Protein AF-A0AA36D8I7-F1 (afdb_monomer)

pLDDT: mean 74.9, std 19.16, range [34.09, 96.44]

Structure (mmCIF, N/CA/C/O backbone):
data_AF-A0AA36D8I7-F1
#
_entry.id   AF-A0AA36D8I7-F1
#
loop_
_atom_site.group_PDB
_atom_site.id
_atom_site.type_symbol
_atom_site.label_atom_id
_atom_site.label_alt_id
_atom_site.label_comp_id
_atom_site.label_asym_id
_atom_site.label_entity_id
_atom_site.label_seq_id
_atom_site.pdbx_PDB_ins_code
_atom_site.Cartn_x
_atom_site.Cartn_y
_atom_site.Cartn_z
_atom_site.occupancy
_atom_site.B_iso_or_equiv
_atom_site.auth_seq_id
_atom_site.auth_comp_id
_atom_site.auth_asym_id
_atom_site.auth_atom_id
_atom_site.pdbx_PDB_model_num
ATOM 1 N N . MET A 1 1 ? 28.380 1.226 39.761 1.00 54.84 1 MET A N 1
ATOM 2 C CA . MET A 1 1 ? 27.415 2.356 39.832 1.00 54.84 1 MET A CA 1
ATOM 3 C C . MET A 1 1 ? 26.979 2.916 38.471 1.00 54.84 1 MET A C 1
ATOM 5 O O . MET A 1 1 ? 25.790 3.152 38.299 1.00 54.84 1 MET A O 1
ATOM 9 N N . ILE A 1 2 ? 27.875 3.119 37.496 1.00 58.00 2 ILE A N 1
ATOM 10 C CA . ILE A 1 2 ? 27.537 3.740 36.192 1.00 58.00 2 ILE A CA 1
ATOM 11 C C . ILE A 1 2 ? 26.563 2.881 35.352 1.00 58.00 2 ILE A C 1
ATOM 13 O O . ILE A 1 2 ? 25.566 3.393 34.851 1.00 58.00 2 ILE A O 1
ATOM 17 N N . GLN A 1 3 ? 26.779 1.562 35.296 1.00 52.78 3 GLN A N 1
ATOM 18 C CA . GLN A 1 3 ? 25.895 0.588 34.628 1.00 52.78 3 GLN A CA 1
ATOM 19 C C . GLN A 1 3 ? 24.454 0.572 35.182 1.00 52.78 3 GLN A C 1
ATOM 21 O O . GLN A 1 3 ? 23.495 0.472 34.420 1.00 52.78 3 GLN A O 1
ATOM 26 N N . LEU A 1 4 ? 24.287 0.734 36.499 1.00 57.91 4 LEU A N 1
ATOM 27 C CA . LEU A 1 4 ? 22.973 0.806 37.153 1.00 57.91 4 LEU A CA 1
ATOM 28 C C . LEU A 1 4 ? 22.222 2.092 36.780 1.00 57.91 4 LEU A C 1
ATOM 30 O O . LEU A 1 4 ? 21.039 2.034 36.456 1.00 57.91 4 LEU A O 1
ATOM 34 N N . ARG A 1 5 ? 22.914 3.240 36.741 1.00 55.56 5 ARG A N 1
ATOM 35 C CA . ARG A 1 5 ? 22.316 4.528 36.341 1.00 55.56 5 ARG A CA 1
ATOM 36 C C . ARG A 1 5 ? 21.948 4.571 34.854 1.00 55.56 5 ARG A C 1
ATOM 38 O O . ARG A 1 5 ? 20.914 5.136 34.510 1.00 55.56 5 ARG A O 1
ATOM 45 N N . LEU A 1 6 ? 22.748 3.950 33.982 1.00 54.88 6 LEU A N 1
ATOM 46 C CA . LEU A 1 6 ? 22.430 3.795 32.555 1.00 54.88 6 LEU A CA 1
ATOM 47 C C . LEU A 1 6 ? 21.203 2.904 32.340 1.00 54.88 6 LEU A C 1
ATOM 49 O O . LEU A 1 6 ? 20.292 3.301 31.620 1.00 54.88 6 LEU A O 1
ATOM 53 N N . ASN A 1 7 ? 21.124 1.757 33.023 1.00 59.59 7 ASN A N 1
ATOM 54 C CA . ASN A 1 7 ? 19.948 0.883 32.965 1.00 59.59 7 ASN A CA 1
ATOM 55 C C . ASN A 1 7 ? 18.683 1.562 33.502 1.00 59.59 7 ASN A C 1
ATOM 57 O O . ASN A 1 7 ? 17.605 1.398 32.938 1.00 59.59 7 ASN A O 1
ATOM 61 N N . GLN A 1 8 ? 18.799 2.354 34.568 1.00 62.22 8 GLN A N 1
ATOM 62 C CA . GLN A 1 8 ? 17.668 3.087 35.131 1.00 62.22 8 GLN A CA 1
ATOM 63 C C . GLN A 1 8 ? 17.189 4.205 34.195 1.00 62.22 8 GLN A C 1
ATOM 65 O O . GLN A 1 8 ? 15.987 4.326 33.975 1.00 62.22 8 GLN A O 1
ATOM 70 N N . ARG A 1 9 ? 18.106 4.954 33.565 1.00 59.72 9 ARG A N 1
ATOM 71 C CA . ARG A 1 9 ? 17.767 5.953 32.535 1.00 59.72 9 ARG A CA 1
ATOM 72 C C . ARG A 1 9 ? 17.173 5.321 31.280 1.00 59.72 9 ARG A C 1
ATOM 74 O O . ARG A 1 9 ? 16.217 5.861 30.737 1.00 59.72 9 ARG A O 1
ATOM 81 N N . PHE A 1 10 ? 17.685 4.170 30.845 1.00 58.50 10 PHE A N 1
ATOM 82 C CA . PHE A 1 10 ? 17.128 3.435 29.711 1.00 58.50 10 PHE A CA 1
ATOM 83 C C . PHE A 1 10 ? 15.719 2.921 30.025 1.00 58.50 10 PHE A C 1
ATOM 85 O O . PHE A 1 10 ? 14.805 3.136 29.241 1.00 58.50 10 PHE A O 1
ATOM 92 N N . ARG A 1 11 ? 15.496 2.349 31.216 1.00 59.22 11 ARG A N 1
ATOM 93 C CA . ARG A 1 11 ? 14.159 1.932 31.675 1.00 59.22 11 ARG A CA 1
ATOM 94 C C . ARG A 1 11 ? 13.190 3.105 31.802 1.00 59.22 11 ARG A C 1
ATOM 96 O O . ARG A 1 11 ? 12.049 2.969 31.383 1.00 59.22 11 ARG A O 1
ATOM 103 N N . GLN A 1 12 ? 13.630 4.246 32.330 1.00 58.03 12 GLN A N 1
ATOM 104 C CA . GLN A 1 12 ? 12.812 5.462 32.416 1.00 58.03 12 GLN A CA 1
ATOM 105 C C . GLN A 1 12 ? 12.500 6.040 31.032 1.00 58.03 12 GLN A C 1
ATOM 107 O O . GLN A 1 12 ? 11.371 6.446 30.785 1.00 58.03 12 GLN A O 1
ATOM 112 N N . SER A 1 13 ? 13.461 6.019 30.106 1.00 60.84 13 SER A N 1
ATOM 113 C CA . SER A 1 13 ? 13.260 6.460 28.724 1.00 60.84 13 SER A CA 1
ATOM 114 C C . SER A 1 13 ? 12.325 5.516 27.962 1.00 60.84 13 SER A C 1
ATOM 116 O O . SER A 1 13 ? 11.394 5.979 27.313 1.00 60.84 13 SER A O 1
ATOM 118 N N . CYS A 1 14 ? 12.477 4.197 28.114 1.00 54.78 14 CYS A N 1
ATOM 119 C CA . CYS A 1 14 ? 11.549 3.214 27.559 1.00 54.78 14 CYS A CA 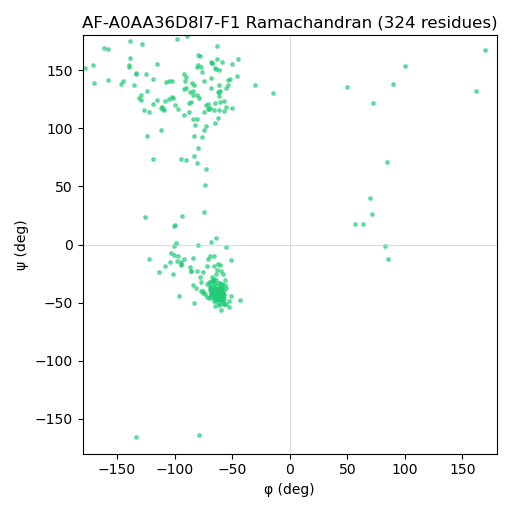1
ATOM 120 C C . CYS A 1 14 ? 10.153 3.341 28.173 1.00 54.78 14 CYS A C 1
ATOM 122 O O . CYS A 1 14 ? 9.179 3.314 27.433 1.00 54.78 14 CYS A O 1
ATOM 124 N N . ALA A 1 15 ? 10.037 3.526 29.490 1.00 56.59 15 ALA A N 1
ATOM 125 C CA . ALA A 1 15 ? 8.755 3.749 30.151 1.00 56.59 15 ALA A CA 1
ATOM 126 C C . ALA A 1 15 ? 8.087 5.033 29.648 1.00 56.59 15 ALA A C 1
ATOM 128 O O . ALA A 1 15 ? 6.914 4.996 29.311 1.00 56.59 15 ALA A O 1
ATOM 129 N N . PHE A 1 16 ? 8.837 6.126 29.493 1.00 54.62 16 PHE A N 1
ATOM 130 C CA . PHE A 1 16 ? 8.338 7.385 28.940 1.00 54.62 16 PHE A CA 1
ATOM 131 C C . PHE A 1 16 ? 7.910 7.249 27.472 1.00 54.62 16 PHE A C 1
ATOM 133 O O . PHE A 1 16 ? 6.833 7.698 27.101 1.00 54.62 16 PHE A O 1
ATOM 140 N N . VAL A 1 17 ? 8.694 6.566 26.634 1.00 57.94 17 VAL A N 1
ATOM 141 C CA . VAL A 1 17 ? 8.331 6.285 25.233 1.00 57.94 17 VAL A CA 1
ATOM 142 C C . VAL A 1 17 ? 7.100 5.377 25.144 1.00 57.94 17 VAL A C 1
ATOM 144 O O . VAL A 1 17 ? 6.250 5.582 24.278 1.00 57.94 17 VAL A O 1
ATOM 147 N N . LEU A 1 18 ? 6.966 4.400 26.044 1.00 54.69 18 LEU A N 1
ATOM 148 C CA . LEU A 1 18 ? 5.774 3.559 26.147 1.00 54.69 18 LEU A CA 1
ATOM 149 C C . LEU A 1 18 ? 4.562 4.369 26.631 1.00 54.69 18 LEU A C 1
ATOM 151 O O . LEU A 1 18 ? 3.483 4.216 26.072 1.00 54.69 18 LEU A O 1
ATOM 155 N N . GLU A 1 19 ? 4.735 5.279 27.589 1.00 52.72 19 GLU A N 1
ATOM 156 C CA . GLU A 1 19 ? 3.688 6.184 28.085 1.00 52.72 19 GLU A CA 1
ATOM 157 C C . GLU A 1 19 ? 3.210 7.158 26.994 1.00 52.72 19 GLU A C 1
ATOM 159 O O . GLU A 1 19 ? 2.011 7.355 26.808 1.00 52.72 19 GLU A O 1
ATOM 164 N N . LEU A 1 20 ? 4.137 7.706 26.198 1.00 54.94 20 LEU A N 1
ATOM 165 C CA . LEU A 1 20 ? 3.822 8.557 25.047 1.00 54.94 20 LEU A CA 1
ATOM 166 C C . LEU A 1 20 ? 3.047 7.798 23.956 1.00 54.94 20 LEU A C 1
ATOM 168 O O . LEU A 1 20 ? 2.250 8.414 23.249 1.00 54.94 20 LEU A O 1
ATOM 172 N N . ARG A 1 21 ? 3.264 6.481 23.819 1.00 53.03 21 ARG A N 1
ATOM 173 C CA . ARG A 1 21 ? 2.521 5.615 22.886 1.00 53.03 21 ARG A CA 1
ATOM 174 C C . ARG A 1 21 ? 1.125 5.249 23.388 1.00 53.03 21 ARG A C 1
ATOM 176 O O . ARG A 1 21 ? 0.225 5.121 22.566 1.00 53.03 21 ARG A O 1
ATOM 183 N N . LYS A 1 22 ? 0.927 5.115 24.705 1.00 56.44 22 LYS A N 1
ATOM 184 C CA . LYS A 1 22 ? -0.346 4.664 25.305 1.00 56.44 22 LYS A CA 1
ATOM 185 C C . LYS A 1 22 ? -1.540 5.585 25.045 1.00 56.44 22 LYS A C 1
ATOM 187 O O . LYS A 1 22 ? -2.658 5.123 25.194 1.00 56.44 22 LYS A O 1
ATOM 192 N N . ASN A 1 23 ? -1.317 6.834 24.635 1.00 72.31 23 ASN A N 1
ATOM 193 C CA . ASN A 1 23 ? -2.387 7.815 24.425 1.00 72.31 23 ASN A CA 1
ATOM 194 C C . ASN A 1 23 ? -2.368 8.438 23.022 1.00 72.31 23 ASN A C 1
ATOM 196 O O . ASN A 1 23 ? -2.846 9.556 22.842 1.00 72.31 23 ASN A O 1
ATOM 200 N N . LEU A 1 24 ? -1.790 7.763 22.022 1.00 84.25 24 LEU A N 1
ATOM 201 C CA . LEU A 1 24 ? -1.689 8.325 20.671 1.00 84.25 24 LEU A CA 1
ATOM 202 C C . LEU A 1 24 ? -3.070 8.593 20.058 1.00 84.25 24 LEU A C 1
ATOM 204 O O . LEU A 1 24 ? -3.280 9.655 19.482 1.00 84.25 24 LEU A O 1
ATOM 208 N N . PHE A 1 25 ? -4.024 7.679 20.254 1.00 87.25 25 PHE A N 1
ATOM 209 C CA . PHE A 1 25 ? -5.406 7.881 19.822 1.00 87.25 25 PHE A CA 1
ATOM 210 C C . PHE A 1 25 ? -6.008 9.143 20.444 1.00 87.25 25 PHE A C 1
ATOM 212 O O . PHE A 1 25 ? -6.536 9.975 19.722 1.00 87.25 25 PHE A O 1
ATOM 219 N N . HIS A 1 26 ? -5.864 9.324 21.760 1.00 86.38 26 HIS A N 1
ATOM 220 C CA . HIS A 1 26 ? -6.440 10.460 22.489 1.00 86.38 26 HIS A CA 1
ATOM 221 C C . HIS A 1 26 ? -5.774 11.809 22.199 1.00 86.38 26 HIS A C 1
ATOM 223 O O . HIS A 1 26 ? -6.316 12.849 22.553 1.00 86.38 26 HIS A O 1
ATOM 229 N N . ARG A 1 27 ? -4.610 11.816 21.542 1.00 84.44 27 ARG A N 1
ATOM 230 C CA . ARG A 1 27 ? -4.010 13.048 21.004 1.00 84.44 27 ARG A CA 1
ATOM 231 C C . ARG A 1 27 ? -4.669 13.504 19.713 1.00 84.44 27 ARG A C 1
ATOM 233 O O . ARG A 1 27 ? -4.614 14.684 19.396 1.00 84.44 27 ARG A O 1
ATOM 240 N N . ILE A 1 28 ? -5.220 12.559 18.959 1.00 85.06 28 ILE A N 1
ATOM 241 C CA . ILE A 1 28 ? -5.822 12.806 17.650 1.00 85.06 28 ILE A CA 1
ATOM 242 C C . ILE A 1 28 ? -7.332 12.973 17.799 1.00 85.06 28 ILE A C 1
ATOM 244 O O . ILE A 1 28 ? -7.919 13.877 17.209 1.00 85.06 28 ILE A O 1
ATOM 248 N N . PHE A 1 29 ? -7.947 12.103 18.596 1.00 88.19 29 PHE A N 1
ATOM 249 C CA . PHE A 1 29 ? -9.384 12.012 18.754 1.00 88.19 29 PHE A CA 1
ATOM 250 C C . PHE A 1 29 ? -9.798 12.165 20.210 1.00 88.19 29 PHE A C 1
ATOM 252 O O . PHE A 1 29 ? -9.330 11.459 21.107 1.00 88.19 29 PHE A O 1
ATOM 259 N N . ASN A 1 30 ? -10.782 13.021 20.415 1.00 87.19 30 ASN A N 1
ATOM 260 C CA . ASN A 1 30 ? -11.575 13.062 21.620 1.00 87.19 30 ASN A CA 1
ATOM 261 C C . ASN A 1 30 ? -12.794 12.158 21.435 1.00 87.19 30 ASN A C 1
ATOM 263 O O . ASN A 1 30 ? -13.397 12.088 20.364 1.00 87.19 30 ASN A O 1
ATOM 267 N N . LEU A 1 31 ? -13.141 11.441 22.500 1.00 84.81 31 LEU A N 1
ATOM 268 C CA . LEU A 1 31 ? -14.363 10.654 22.563 1.00 84.81 31 LEU A CA 1
ATOM 269 C C . LEU A 1 31 ? -15.280 11.305 23.589 1.00 84.81 31 LEU A C 1
ATOM 271 O O . LEU A 1 31 ? -15.108 11.100 24.792 1.00 84.81 31 LEU A O 1
ATOM 275 N N . ASP A 1 32 ? -16.228 12.106 23.114 1.00 77.06 32 ASP A N 1
ATOM 276 C CA . ASP A 1 32 ? -17.132 12.845 23.987 1.00 77.06 32 ASP A CA 1
ATOM 277 C C . ASP A 1 32 ? -18.357 11.998 24.362 1.00 77.06 32 ASP A C 1
ATOM 279 O O . ASP A 1 32 ? -19.022 11.398 23.511 1.00 77.06 32 ASP A O 1
ATOM 283 N N . THR A 1 33 ? -18.650 11.964 25.662 1.00 65.25 33 THR A N 1
ATOM 284 C CA . THR A 1 33 ? -19.830 11.325 26.259 1.00 65.25 33 THR A CA 1
ATOM 285 C C . THR A 1 33 ? -20.987 12.307 26.466 1.00 65.25 33 THR A C 1
ATOM 287 O O . THR A 1 33 ? -22.121 11.869 26.668 1.00 65.25 33 THR A O 1
ATOM 290 N N . LYS A 1 34 ? -20.724 13.624 26.434 1.00 56.38 34 LYS A N 1
ATOM 291 C CA . LYS A 1 34 ? -21.680 14.687 26.787 1.00 56.38 34 LYS A CA 1
ATOM 292 C C . LYS A 1 34 ? -22.599 15.067 25.629 1.00 56.38 34 LYS A C 1
ATOM 294 O O . LYS A 1 34 ? -23.777 15.333 25.855 1.00 56.38 34 LYS A O 1
ATOM 299 N N . ASN A 1 35 ? -22.111 15.031 24.388 1.00 51.31 35 ASN A N 1
ATOM 300 C CA . ASN A 1 35 ? -22.912 15.296 23.189 1.00 51.31 35 ASN A CA 1
ATOM 301 C C . ASN A 1 35 ? -23.745 14.083 22.759 1.00 51.31 35 ASN A C 1
ATOM 303 O O . ASN A 1 35 ? -23.536 13.420 21.740 1.00 51.31 35 ASN A O 1
ATOM 307 N N . GLN A 1 36 ? -24.739 13.819 23.589 1.00 50.12 36 GLN A N 1
ATOM 308 C CA . GLN A 1 36 ? -25.658 12.705 23.552 1.00 50.12 36 GLN A CA 1
ATOM 309 C C . GLN A 1 36 ? -26.685 12.838 22.395 1.00 50.12 36 GLN A C 1
ATOM 311 O O . GLN A 1 36 ? -27.885 12.950 22.628 1.00 50.12 36 GLN A O 1
ATOM 316 N N . ALA A 1 37 ? -26.264 12.794 21.122 1.00 47.31 37 ALA A N 1
ATOM 317 C CA . ALA A 1 37 ? -27.224 12.717 20.008 1.00 47.31 37 ALA A CA 1
ATOM 318 C C . ALA A 1 37 ? -27.990 11.387 20.042 1.00 47.31 37 ALA A C 1
ATOM 320 O O . ALA A 1 37 ? -27.425 10.314 19.839 1.00 47.31 37 ALA A O 1
ATOM 321 N N . ASN A 1 38 ? -29.299 11.473 20.256 1.00 48.62 38 ASN A N 1
ATOM 322 C CA . ASN A 1 38 ? -30.238 10.354 20.373 1.00 48.62 38 ASN A CA 1
ATOM 323 C C . ASN A 1 38 ? -30.410 9.489 19.102 1.00 48.62 38 ASN A C 1
ATOM 325 O O . ASN A 1 38 ? -31.249 8.602 19.106 1.00 48.62 38 ASN A O 1
ATOM 329 N N . LYS A 1 39 ? -29.645 9.708 18.019 1.00 50.50 39 LYS A N 1
ATOM 330 C CA . LYS A 1 39 ? -29.809 8.990 16.734 1.00 50.50 39 LYS A CA 1
ATOM 331 C C . LYS A 1 39 ? -28.709 7.974 16.384 1.00 50.50 39 LYS A C 1
ATOM 333 O O . LYS A 1 39 ? -28.948 7.125 15.537 1.00 50.50 39 LYS A O 1
ATOM 338 N N . VAL A 1 40 ? -27.528 8.040 17.011 1.00 51.06 40 VAL A N 1
ATOM 339 C CA . VAL A 1 40 ? -26.376 7.154 16.689 1.00 51.06 40 VAL A CA 1
ATOM 340 C C . VAL A 1 40 ? -26.181 6.040 17.731 1.00 51.06 40 VAL A C 1
ATOM 342 O O . VAL A 1 40 ? -25.506 5.049 17.465 1.00 51.06 40 VAL A O 1
ATOM 345 N N . ARG A 1 41 ? -26.815 6.163 18.907 1.00 51.03 41 ARG A N 1
ATOM 346 C CA . ARG A 1 41 ? -26.609 5.278 20.073 1.00 51.03 41 ARG A CA 1
ATOM 347 C C . ARG A 1 41 ? -26.873 3.796 19.804 1.00 51.03 41 ARG A C 1
ATOM 349 O O . ARG A 1 41 ? -26.268 2.953 20.457 1.00 51.03 41 ARG A O 1
ATOM 356 N N . ASP A 1 42 ? -27.705 3.491 18.815 1.00 55.56 42 ASP A N 1
ATOM 357 C CA . ASP A 1 42 ? -28.156 2.124 18.556 1.00 55.56 42 ASP A CA 1
ATOM 358 C C . ASP A 1 42 ? -27.394 1.413 17.428 1.00 55.56 42 ASP A C 1
ATOM 360 O O . ASP A 1 42 ? -27.702 0.261 17.130 1.00 55.56 42 ASP A O 1
ATOM 364 N N . ARG A 1 43 ? -26.396 2.055 16.797 1.00 64.50 43 ARG A N 1
ATOM 365 C CA . ARG A 1 43 ? -25.691 1.442 15.656 1.00 64.50 43 ARG A CA 1
ATOM 366 C C . ARG A 1 43 ? -24.599 0.460 16.053 1.00 64.50 43 ARG A C 1
ATOM 368 O O . ARG A 1 43 ? -24.467 -0.556 15.388 1.00 64.50 43 ARG A O 1
ATOM 375 N N . ILE A 1 44 ? -23.852 0.726 17.129 1.00 75.50 44 ILE A N 1
ATOM 376 C CA . ILE A 1 44 ? -22.760 -0.156 17.573 1.00 75.50 44 ILE A CA 1
ATOM 377 C C . ILE A 1 44 ? -23.340 -1.238 18.503 1.00 75.50 44 ILE A C 1
ATOM 379 O O . ILE A 1 44 ? -23.779 -0.900 19.615 1.00 75.50 44 ILE A O 1
ATOM 383 N N . PRO A 1 45 ? -23.333 -2.529 18.111 1.00 74.19 45 PRO A N 1
ATOM 384 C CA . PRO A 1 45 ? -23.858 -3.614 18.933 1.00 74.19 45 PRO A CA 1
ATOM 385 C C . PRO A 1 45 ? -23.171 -3.728 20.305 1.00 74.19 45 PRO A C 1
ATOM 387 O O . PRO A 1 45 ? -22.065 -3.254 20.552 1.00 74.19 45 PRO A O 1
ATOM 390 N N . THR A 1 46 ? -23.867 -4.339 21.256 1.00 77.75 46 THR A N 1
ATOM 391 C CA . THR A 1 46 ? -23.360 -4.644 22.601 1.00 77.75 46 THR A CA 1
ATOM 392 C C . THR A 1 46 ? -22.513 -5.883 22.531 1.00 77.75 46 THR A C 1
ATOM 394 O O . THR A 1 46 ? -22.831 -6.756 21.734 1.00 77.75 46 THR A O 1
ATOM 397 N N . LYS A 1 47 ? -21.561 -6.056 23.452 1.00 79.88 47 LYS A N 1
ATOM 398 C CA . LYS A 1 47 ? -20.907 -7.352 23.664 1.00 79.88 47 LYS A CA 1
ATOM 399 C C . LYS A 1 47 ? -21.909 -8.516 23.653 1.00 79.88 47 LYS A C 1
ATOM 401 O O . LYS A 1 47 ? -21.753 -9.436 22.877 1.00 79.88 47 LYS A O 1
ATOM 406 N N . LYS A 1 48 ? -23.027 -8.413 24.384 1.00 77.94 48 LYS A N 1
ATOM 407 C CA . LYS A 1 48 ? -24.109 -9.422 24.354 1.00 77.94 48 LYS A CA 1
ATOM 408 C C . LYS A 1 48 ? -24.757 -9.628 22.975 1.00 77.94 48 LYS A C 1
ATOM 410 O O . LYS A 1 48 ? -25.245 -10.714 22.702 1.00 77.94 48 LYS A O 1
ATOM 415 N N . GLN A 1 49 ? -24.854 -8.590 22.146 1.00 76.56 49 GLN A N 1
ATOM 416 C CA . GLN A 1 49 ? -25.404 -8.693 20.788 1.00 76.56 49 GLN A CA 1
ATOM 417 C C . GLN A 1 49 ? -24.381 -9.330 19.842 1.00 76.56 49 GLN A C 1
ATOM 419 O O . GLN A 1 49 ? -24.760 -10.208 19.075 1.00 76.56 49 GLN A O 1
ATOM 424 N N . TYR A 1 50 ? -23.103 -8.965 19.976 1.00 74.44 50 TYR A N 1
ATOM 425 C CA . TYR A 1 50 ? -21.987 -9.625 19.309 1.00 74.44 50 TYR A CA 1
ATOM 426 C C . TYR A 1 50 ? -21.909 -11.094 19.703 1.00 74.44 50 TYR A C 1
ATOM 428 O O . TYR A 1 50 ? -22.046 -11.934 18.836 1.00 74.44 50 TYR A O 1
ATOM 436 N N . ASP A 1 51 ? -21.819 -11.422 20.991 1.00 75.38 51 ASP A N 1
ATOM 437 C CA . ASP A 1 51 ? -21.762 -12.798 21.499 1.00 75.38 51 ASP A CA 1
ATOM 438 C C . ASP A 1 51 ? -22.973 -13.643 21.043 1.00 75.38 51 ASP A C 1
ATOM 440 O O . ASP A 1 51 ? -22.853 -14.844 20.849 1.00 75.38 51 ASP A O 1
ATOM 444 N N . ARG A 1 52 ? -24.155 -13.038 20.831 1.00 74.88 52 ARG A N 1
ATOM 445 C CA . ARG A 1 52 ? -25.326 -13.742 20.266 1.00 74.88 52 ARG A CA 1
ATOM 446 C C . ARG A 1 52 ? -25.212 -13.993 18.764 1.00 74.88 52 ARG A C 1
ATOM 448 O O . ARG A 1 52 ? -25.658 -15.034 18.295 1.00 74.88 52 ARG A O 1
ATOM 455 N N . GLN A 1 53 ? -24.686 -13.030 18.009 1.00 67.75 53 GLN A N 1
ATOM 456 C CA . GLN A 1 53 ? -24.413 -13.195 16.575 1.00 67.75 53 GLN A CA 1
ATOM 457 C C . GLN A 1 53 ? -23.237 -14.157 16.351 1.00 67.75 53 GLN A C 1
ATOM 459 O O . GLN A 1 53 ? -23.216 -14.925 15.392 1.00 67.75 53 GLN A O 1
ATOM 464 N N . LEU A 1 54 ? -22.293 -14.156 17.287 1.00 66.75 54 LEU A N 1
ATOM 465 C CA . LEU A 1 54 ? -21.103 -14.980 17.333 1.00 66.75 54 LEU A CA 1
ATOM 466 C C . LEU A 1 54 ? -21.406 -16.275 18.087 1.00 66.75 54 LEU A C 1
ATOM 468 O O . LEU A 1 54 ? -20.978 -16.463 19.218 1.00 66.75 54 LEU A O 1
ATOM 472 N N . THR A 1 55 ? -22.162 -17.175 17.455 1.00 63.66 55 THR A N 1
ATOM 473 C CA . THR A 1 55 ? -22.354 -18.556 17.952 1.00 63.66 55 THR A CA 1
ATOM 474 C C . THR A 1 55 ? -21.043 -19.219 18.420 1.00 63.66 55 THR A C 1
ATOM 476 O O . THR A 1 55 ? -19.959 -18.866 17.953 1.00 63.66 55 THR A O 1
ATOM 479 N N . ASP A 1 56 ? -21.128 -20.262 19.256 1.00 60.81 56 ASP A N 1
ATOM 480 C CA . ASP A 1 56 ? -19.980 -21.025 19.803 1.00 60.81 56 ASP A CA 1
ATOM 481 C C . ASP A 1 56 ? -18.962 -21.529 18.749 1.00 60.81 56 ASP A C 1
ATOM 483 O O . ASP A 1 56 ? -17.845 -21.945 19.068 1.00 60.81 56 ASP A O 1
ATOM 487 N N . VAL A 1 57 ? -19.326 -21.489 17.466 1.00 61.84 57 VAL A N 1
ATOM 488 C CA . VAL A 1 57 ? -18.496 -21.868 16.320 1.00 61.84 57 VAL A CA 1
ATOM 489 C C . VAL A 1 57 ? -17.422 -20.816 15.991 1.00 61.84 57 VAL A C 1
ATOM 491 O O . VAL A 1 57 ? -16.385 -21.168 15.432 1.00 61.84 57 VAL A O 1
ATOM 494 N N . TYR A 1 58 ? -17.590 -19.544 16.373 1.00 63.78 58 TYR A N 1
ATOM 495 C CA . TYR A 1 58 ? -16.684 -18.462 15.953 1.00 63.78 58 TYR A CA 1
ATOM 496 C C . TYR A 1 58 ? -15.266 -18.576 16.526 1.00 63.78 58 TYR A C 1
ATOM 498 O O . TYR A 1 58 ? -14.307 -18.234 15.837 1.00 63.78 58 TYR A O 1
ATOM 506 N N . HIS A 1 59 ? -15.085 -19.144 17.724 1.00 64.31 59 HIS A N 1
ATOM 507 C CA . HIS A 1 59 ? -13.742 -19.449 18.241 1.00 64.31 59 HIS A CA 1
ATOM 508 C C . HIS A 1 59 ? -12.989 -20.482 17.383 1.00 64.31 59 HIS A C 1
ATOM 510 O O . HIS A 1 59 ? -11.758 -20.525 17.415 1.00 64.31 59 HIS A O 1
ATOM 516 N N . LYS A 1 60 ? -13.712 -21.289 16.594 1.00 71.81 60 LYS A N 1
ATOM 517 C CA . LYS A 1 60 ? -13.155 -22.308 15.692 1.00 71.81 60 LYS A CA 1
ATOM 518 C C . LYS A 1 60 ? -12.906 -21.790 14.273 1.00 71.81 60 LYS A C 1
ATOM 520 O O . LYS A 1 60 ? -12.221 -22.465 13.510 1.00 71.81 60 LYS A O 1
ATOM 525 N N . LEU A 1 61 ? -13.428 -20.616 13.910 1.00 76.38 61 LEU A N 1
ATOM 526 C CA . LEU A 1 61 ? -13.205 -20.029 12.587 1.00 76.38 61 LEU A CA 1
ATOM 527 C C . LEU A 1 61 ? -11.735 -19.616 12.406 1.00 76.38 61 LEU A C 1
ATOM 529 O O . LEU A 1 61 ? -11.038 -19.387 13.396 1.00 76.38 61 LEU A O 1
ATOM 533 N N . PRO A 1 62 ? -11.223 -19.522 11.172 1.00 79.00 62 PRO A N 1
ATOM 534 C CA . PRO A 1 62 ? -9.889 -18.987 10.921 1.00 79.00 62 PRO A CA 1
ATOM 535 C C . PRO A 1 62 ? -9.814 -17.473 11.227 1.00 79.00 62 PRO A C 1
ATOM 537 O O . PRO A 1 62 ? -10.842 -16.788 11.204 1.00 79.00 62 PRO A O 1
ATOM 540 N N . PRO A 1 63 ? -8.615 -16.924 11.511 1.00 78.75 63 PRO A N 1
ATOM 541 C CA . PRO A 1 63 ? -8.423 -15.492 11.758 1.00 78.75 63 PRO A CA 1
ATOM 542 C C . PRO A 1 63 ? -8.981 -14.621 10.626 1.00 78.75 63 PRO A C 1
ATOM 544 O O . PRO A 1 63 ? -8.779 -14.923 9.449 1.00 78.75 63 PRO A O 1
ATOM 547 N N . GLY A 1 64 ? -9.657 -13.523 10.968 1.00 75.94 64 GLY A N 1
ATOM 548 C CA . GLY A 1 64 ? -10.331 -12.659 9.990 1.00 75.94 64 GLY A CA 1
ATOM 549 C C . GLY A 1 64 ? -11.755 -13.085 9.605 1.00 75.94 64 GLY A C 1
ATOM 550 O O . GLY A 1 64 ? -12.463 -12.278 9.021 1.00 75.94 64 GLY A O 1
ATOM 551 N N . LEU A 1 65 ? -12.201 -14.302 9.951 1.00 79.06 65 LEU A N 1
ATOM 552 C CA . LEU A 1 65 ? -13.633 -14.667 9.979 1.00 79.06 65 LEU A CA 1
ATOM 553 C C . LEU A 1 65 ? -14.217 -14.634 11.401 1.00 79.06 65 LEU A C 1
ATOM 555 O O . LEU A 1 65 ? -15.423 -14.781 11.597 1.00 79.06 65 LEU A O 1
ATOM 559 N N . ARG A 1 66 ? -13.355 -14.476 12.410 1.00 79.62 66 ARG A N 1
ATOM 560 C CA . ARG A 1 66 ? -13.750 -14.273 13.806 1.00 79.62 66 ARG A CA 1
ATOM 561 C C . ARG A 1 66 ? -14.198 -12.822 13.991 1.00 79.62 66 ARG A C 1
ATOM 563 O O . ARG A 1 66 ? -13.778 -11.944 13.244 1.00 79.62 66 ARG A O 1
ATOM 570 N N . ALA A 1 67 ? -14.923 -12.527 15.070 1.00 79.44 67 ALA A N 1
ATOM 571 C CA . ALA A 1 67 ? -15.049 -11.147 15.559 1.00 79.44 67 ALA A CA 1
ATOM 572 C C . ALA A 1 67 ? -13.760 -10.660 16.242 1.00 79.44 67 ALA A C 1
ATOM 574 O O . ALA A 1 67 ? -13.756 -10.209 17.381 1.00 79.44 67 ALA A O 1
ATOM 575 N N . ASP A 1 68 ? -12.634 -10.815 15.560 1.00 87.75 68 ASP A N 1
ATOM 576 C CA . ASP A 1 68 ? -11.357 -10.203 15.907 1.00 87.75 68 ASP A CA 1
ATOM 577 C C . ASP A 1 68 ? -11.059 -8.999 15.005 1.00 87.75 68 ASP A C 1
ATOM 579 O O . ASP A 1 68 ? -10.099 -8.270 15.249 1.00 87.75 68 ASP A O 1
ATOM 583 N N . THR A 1 69 ? -11.880 -8.780 13.975 1.00 92.00 69 THR A N 1
ATOM 584 C CA . THR A 1 69 ? -11.662 -7.759 12.960 1.00 92.00 69 THR A CA 1
ATOM 585 C C . THR A 1 69 ? -12.700 -6.649 13.070 1.00 92.00 69 THR A C 1
ATOM 587 O O . THR A 1 69 ? -13.903 -6.863 12.930 1.00 92.00 69 THR A O 1
ATOM 590 N N . LEU A 1 70 ? -12.202 -5.447 13.334 1.00 93.44 70 LEU A N 1
ATOM 591 C CA . LEU A 1 70 ? -12.955 -4.209 13.414 1.00 93.44 70 LEU A CA 1
ATOM 592 C C . LEU A 1 70 ? -12.978 -3.529 12.046 1.00 93.44 70 LEU A C 1
ATOM 594 O O . LEU A 1 70 ? -11.928 -3.381 11.417 1.00 93.44 70 LEU A O 1
ATOM 598 N N . HIS A 1 71 ? -14.152 -3.072 11.633 1.00 93.88 71 HIS A N 1
ATOM 599 C CA . HIS A 1 71 ? -14.354 -2.247 10.457 1.00 93.88 71 HIS A CA 1
ATOM 600 C C . HIS A 1 71 ? -14.793 -0.847 10.892 1.00 93.88 71 HIS A C 1
ATOM 602 O O . HIS A 1 71 ? -15.822 -0.672 11.543 1.00 93.88 71 HIS A O 1
ATOM 608 N N . ILE A 1 72 ? -13.976 0.150 10.569 1.00 94.06 72 ILE A N 1
ATOM 609 C CA . ILE A 1 72 ? -14.240 1.559 10.849 1.00 94.06 72 ILE A CA 1
ATOM 610 C C . ILE A 1 72 ? -14.532 2.245 9.522 1.00 94.06 72 ILE A C 1
ATOM 612 O O . ILE A 1 72 ? -13.647 2.337 8.676 1.00 94.06 72 ILE A O 1
ATOM 616 N N . PHE A 1 73 ? -15.748 2.742 9.364 1.00 92.25 73 PHE A N 1
ATOM 617 C CA . PHE A 1 73 ? -16.181 3.485 8.194 1.00 92.25 73 PHE A CA 1
ATOM 618 C C . PHE A 1 73 ? -15.973 4.977 8.400 1.00 92.25 73 PHE A C 1
ATOM 620 O O . PHE A 1 73 ? -16.161 5.495 9.505 1.00 92.25 73 PHE A O 1
ATOM 627 N N . GLY A 1 74 ? -15.655 5.685 7.321 1.00 89.19 74 GLY A N 1
ATOM 628 C CA . GLY A 1 74 ? -15.680 7.145 7.366 1.00 89.19 74 GLY A CA 1
ATOM 629 C C . GLY A 1 74 ? -14.546 7.762 8.197 1.00 89.19 74 GLY A C 1
ATOM 630 O O . GLY A 1 74 ? -14.692 8.863 8.729 1.00 89.19 74 GLY A O 1
ATOM 631 N N . LEU A 1 75 ? -13.403 7.080 8.334 1.00 91.06 75 LEU A N 1
ATOM 632 C CA . LEU A 1 75 ? -12.295 7.573 9.146 1.00 91.06 75 LEU A CA 1
ATOM 633 C C . LEU A 1 75 ? -11.477 8.625 8.371 1.00 91.06 75 LEU A C 1
ATOM 635 O O . LEU A 1 75 ? -11.029 8.348 7.255 1.00 91.06 75 LEU A O 1
ATOM 639 N N . PRO A 1 76 ? -11.220 9.815 8.940 1.00 88.94 76 PRO A N 1
ATOM 640 C CA . PRO A 1 76 ? -10.372 10.808 8.296 1.00 88.94 76 PRO A CA 1
ATOM 641 C C . PRO A 1 76 ? -8.921 10.325 8.308 1.00 88.94 76 PRO A C 1
ATOM 643 O O . PRO A 1 76 ? -8.332 10.093 9.360 1.00 88.94 76 PRO A O 1
ATOM 646 N N . LEU A 1 77 ? -8.347 10.102 7.128 1.00 87.50 77 LEU A N 1
ATOM 647 C CA . LEU A 1 77 ? -7.013 9.526 6.969 1.00 87.50 77 LEU A CA 1
ATOM 648 C C . LEU A 1 77 ? -5.901 10.577 7.014 1.00 87.50 77 LEU A C 1
ATOM 650 O O . LEU A 1 77 ? -4.742 10.257 7.270 1.00 87.50 77 LEU A O 1
ATOM 654 N N . ASP A 1 78 ? -6.244 11.842 6.788 1.00 80.94 78 ASP A N 1
ATOM 655 C CA . ASP A 1 78 ? -5.351 12.996 6.878 1.00 80.94 78 ASP A CA 1
ATOM 656 C C . ASP A 1 78 ? -4.679 13.128 8.249 1.00 80.94 78 ASP A C 1
ATOM 658 O O . ASP A 1 78 ? -3.499 13.470 8.303 1.00 80.94 78 ASP A O 1
ATOM 662 N N . VAL A 1 79 ? -5.378 12.772 9.328 1.00 81.88 79 VAL A N 1
ATOM 663 C CA . VAL A 1 79 ? -4.839 12.784 10.699 1.00 81.88 79 VAL A CA 1
ATOM 664 C C . VAL A 1 79 ? -3.723 11.774 10.935 1.00 81.88 79 VAL A C 1
ATOM 666 O O . VAL A 1 79 ? -2.969 11.914 11.893 1.00 81.88 79 VAL A O 1
ATOM 669 N N . PHE A 1 80 ? -3.596 10.754 10.081 1.00 84.12 80 PHE A N 1
ATOM 670 C CA . PHE A 1 80 ? -2.597 9.702 10.256 1.00 84.12 80 PHE A CA 1
ATOM 671 C C . PHE A 1 80 ? -1.294 9.967 9.499 1.00 84.12 80 PHE A C 1
ATOM 673 O O . PHE A 1 80 ? -0.561 9.034 9.149 1.00 84.12 80 PHE A O 1
ATOM 680 N N . CYS A 1 81 ? -1.007 11.236 9.223 1.00 77.69 81 CYS A N 1
ATOM 681 C CA . CYS A 1 81 ? 0.269 11.671 8.679 1.00 77.69 81 CYS A CA 1
ATOM 682 C C . CYS A 1 81 ? 1.267 11.862 9.823 1.00 77.69 81 CYS A C 1
ATOM 684 O O . CYS A 1 81 ? 0.987 12.561 10.788 1.00 77.69 81 CYS A O 1
ATOM 686 N N . GLU A 1 82 ? 2.449 11.257 9.716 1.00 67.56 82 GLU A N 1
ATOM 687 C CA . GLU A 1 82 ? 3.558 11.616 10.606 1.00 67.56 82 GLU A CA 1
ATOM 688 C C . GLU A 1 82 ? 4.015 13.043 10.268 1.00 67.56 82 GLU A C 1
ATOM 690 O O . GLU A 1 82 ? 4.085 13.374 9.088 1.00 67.56 82 GLU A O 1
ATOM 695 N N . ASP A 1 83 ? 4.410 13.852 11.260 1.00 58.50 83 ASP A N 1
ATOM 696 C CA . ASP A 1 83 ? 4.737 15.298 11.150 1.00 58.50 83 ASP A CA 1
ATOM 697 C C . ASP A 1 83 ? 5.814 15.682 10.103 1.00 58.50 83 ASP A C 1
ATOM 699 O O . ASP A 1 83 ? 6.137 16.851 9.908 1.00 58.50 83 ASP A O 1
ATOM 703 N N . LYS A 1 84 ? 6.396 14.703 9.405 1.00 55.16 84 LYS A N 1
ATOM 704 C CA . LYS A 1 84 ? 7.381 14.876 8.323 1.00 55.16 84 LYS A CA 1
ATOM 705 C C . LYS A 1 84 ? 6.951 14.259 6.990 1.00 55.16 84 LYS A C 1
ATOM 707 O O . LYS A 1 84 ? 7.594 14.490 5.970 1.00 55.16 84 LYS A O 1
ATOM 712 N N . LYS A 1 85 ? 5.899 13.442 6.986 1.00 59.94 85 LYS A N 1
ATOM 713 C CA . LYS A 1 85 ? 5.391 12.724 5.819 1.00 59.94 85 LYS A CA 1
ATOM 714 C C . LYS A 1 85 ? 4.061 13.346 5.428 1.00 59.94 85 LYS A C 1
ATOM 716 O O . LYS A 1 85 ? 3.079 13.235 6.146 1.00 59.94 85 LYS A O 1
ATOM 721 N N . GLN A 1 86 ? 3.999 13.931 4.238 1.00 65.88 86 GLN A N 1
ATOM 722 C CA . GLN A 1 86 ? 2.768 14.487 3.661 1.00 65.88 86 GLN A CA 1
ATOM 723 C C . GLN A 1 86 ? 1.810 13.379 3.170 1.00 65.88 86 GLN A C 1
ATOM 725 O O . GLN A 1 86 ? 1.078 13.539 2.202 1.00 65.88 86 GLN A O 1
ATOM 730 N N . SER A 1 87 ? 1.858 12.192 3.769 1.00 68.50 87 SER A N 1
ATOM 731 C CA . SER A 1 87 ? 1.116 11.007 3.354 1.00 68.50 87 SER A CA 1
ATOM 732 C C . SER A 1 87 ? 0.741 10.194 4.586 1.00 68.50 87 SER A C 1
ATOM 734 O O . SER A 1 87 ? 1.592 10.033 5.468 1.00 68.50 87 SER A O 1
ATOM 736 N N . PRO A 1 88 ? -0.492 9.664 4.648 1.00 77.81 88 PRO A N 1
ATOM 737 C CA . PRO A 1 88 ? -0.910 8.847 5.774 1.00 77.81 88 PRO A CA 1
ATOM 738 C C . PRO A 1 88 ? -0.024 7.600 5.881 1.00 77.81 88 PRO A C 1
ATOM 740 O O . PRO A 1 88 ? 0.502 7.105 4.879 1.00 77.81 88 PRO A O 1
ATOM 743 N N . SER A 1 89 ? 0.160 7.094 7.099 1.00 85.25 89 SER A N 1
ATOM 744 C CA . SER A 1 89 ? 0.985 5.918 7.395 1.00 85.25 89 SER A CA 1
ATOM 745 C C . SER A 1 89 ? 0.134 4.814 8.018 1.00 85.25 89 SER A C 1
ATOM 747 O O . SER A 1 89 ? -0.428 4.985 9.099 1.00 85.25 89 SER A O 1
ATOM 749 N N . MET A 1 90 ? 0.089 3.642 7.376 1.00 88.88 90 MET A N 1
ATOM 750 C CA . MET A 1 90 ? -0.631 2.469 7.896 1.00 88.88 90 MET A CA 1
ATOM 751 C C . MET A 1 90 ? -0.102 2.034 9.272 1.00 88.88 90 MET A C 1
ATOM 753 O O . MET A 1 90 ? -0.851 1.602 10.146 1.00 88.88 90 MET A O 1
ATOM 757 N N . MET A 1 91 ? 1.207 2.190 9.486 1.00 89.69 91 MET A N 1
ATOM 758 C CA . MET A 1 91 ? 1.853 1.894 10.766 1.00 89.69 91 MET A CA 1
ATOM 759 C C . MET A 1 91 ? 1.431 2.869 11.863 1.00 89.69 91 MET A C 1
ATOM 761 O O . MET A 1 91 ? 1.344 2.483 13.031 1.00 89.69 91 MET A O 1
ATOM 765 N N . PHE A 1 92 ? 1.149 4.118 11.498 1.00 89.56 92 PHE A N 1
ATOM 766 C CA . PHE A 1 92 ? 0.658 5.115 12.434 1.00 89.56 92 PHE A CA 1
ATOM 767 C C . PHE A 1 92 ? -0.802 4.845 12.811 1.00 89.56 92 PHE A C 1
ATOM 769 O O . PHE A 1 92 ? -1.104 4.827 14.001 1.00 89.56 92 PHE A O 1
ATOM 776 N N . VAL A 1 93 ? -1.660 4.486 11.843 1.00 91.31 93 VAL A N 1
ATOM 777 C CA . VAL A 1 93 ? -3.019 3.970 12.112 1.00 91.31 93 VAL A CA 1
ATOM 778 C C . VAL A 1 93 ? -2.945 2.801 13.098 1.00 91.31 93 VAL A C 1
ATOM 780 O O . VAL A 1 93 ? -3.539 2.857 14.173 1.00 91.31 93 VAL A O 1
ATOM 783 N N . LYS A 1 94 ? -2.127 1.782 12.799 1.00 93.56 94 LYS A N 1
ATOM 784 C CA . LYS A 1 94 ? -1.914 0.633 13.692 1.00 93.56 94 LYS A CA 1
ATOM 785 C C . LYS A 1 94 ? -1.519 1.070 15.106 1.00 93.56 94 LYS A C 1
ATOM 787 O O . LYS A 1 94 ? -2.106 0.602 16.075 1.00 93.56 94 LYS A O 1
ATOM 792 N N . SER A 1 95 ? -0.551 1.976 15.225 1.00 91.25 95 SER A N 1
ATOM 793 C CA . SER A 1 95 ? -0.050 2.452 16.521 1.00 91.25 95 SER A CA 1
ATOM 794 C C . SER A 1 95 ? -1.105 3.226 17.318 1.00 91.25 95 SER A C 1
ATOM 796 O O . SER A 1 95 ? -1.131 3.121 18.540 1.00 91.25 95 SER A O 1
ATOM 798 N N . CYS A 1 96 ? -1.992 3.971 16.648 1.00 90.75 96 CYS A N 1
ATOM 799 C CA . CYS A 1 96 ? -3.086 4.690 17.305 1.00 90.75 96 CYS A CA 1
ATOM 800 C C . CYS A 1 96 ? -4.066 3.718 17.964 1.00 90.75 96 CYS A C 1
ATOM 802 O O . CYS A 1 96 ? -4.431 3.891 19.122 1.00 90.75 96 CYS A O 1
ATOM 804 N N . PHE A 1 97 ? -4.457 2.665 17.249 1.00 93.25 97 PHE A N 1
ATOM 805 C CA . PHE A 1 97 ? -5.458 1.712 17.732 1.00 93.25 97 PHE A CA 1
ATOM 806 C C . PHE A 1 97 ? -4.887 0.610 18.639 1.00 93.25 97 PHE A C 1
ATOM 808 O O . PHE A 1 97 ? -5.647 -0.073 19.327 1.00 93.25 97 PHE A O 1
ATOM 815 N N . GLN A 1 98 ? -3.561 0.463 18.712 1.00 93.50 98 GLN A N 1
ATOM 816 C CA . GLN A 1 98 ? -2.891 -0.520 19.574 1.00 93.50 98 GLN A CA 1
ATOM 817 C C . GLN A 1 98 ? -3.180 -0.348 21.074 1.00 93.50 98 GLN A C 1
ATOM 819 O O . GLN A 1 98 ? -2.983 -1.291 21.838 1.00 93.50 98 GLN A O 1
ATOM 824 N N . GLN A 1 99 ? -3.668 0.818 21.512 1.00 90.75 99 GLN A N 1
ATOM 825 C CA . GLN A 1 99 ? -4.052 1.036 22.912 1.00 90.75 99 GLN A CA 1
ATOM 826 C C . GLN A 1 99 ? -5.225 0.149 23.369 1.00 90.75 99 GLN A C 1
ATOM 828 O O . GLN A 1 99 ? -5.342 -0.139 24.557 1.00 90.75 99 GLN A O 1
ATOM 833 N N . PHE A 1 100 ? -6.081 -0.302 22.445 1.00 92.00 100 PHE A N 1
ATOM 834 C CA . PHE A 1 100 ? -7.241 -1.141 22.769 1.00 92.00 100 PHE A CA 1
ATOM 835 C C . PHE A 1 100 ? -6.891 -2.637 22.828 1.00 92.00 100 PHE A C 1
ATOM 837 O O . PHE A 1 100 ? -7.562 -3.413 23.509 1.00 92.00 100 PHE A O 1
ATOM 844 N N . GLY A 1 101 ? -5.809 -3.036 22.158 1.00 93.00 101 GLY A N 1
ATOM 845 C CA . GLY A 1 101 ? -5.301 -4.403 22.106 1.00 93.00 101 GLY A CA 1
ATOM 846 C C . GLY A 1 101 ? -4.211 -4.553 21.046 1.00 93.00 101 GLY A C 1
ATOM 847 O O . GLY A 1 101 ? -4.032 -3.679 20.197 1.00 93.00 101 GLY A O 1
ATOM 848 N N . ASN A 1 102 ? -3.476 -5.670 21.064 1.00 94.38 102 ASN A N 1
ATOM 849 C CA . ASN A 1 102 ? -2.466 -5.911 20.036 1.00 94.38 102 ASN A CA 1
ATOM 850 C C . ASN A 1 102 ? -3.131 -6.145 18.672 1.00 94.38 102 ASN A C 1
ATOM 852 O O . ASN A 1 102 ? -4.094 -6.903 18.566 1.00 94.38 102 ASN A O 1
ATOM 856 N N . ILE A 1 103 ? -2.602 -5.501 17.633 1.00 94.94 103 ILE A N 1
ATOM 857 C CA . ILE A 1 103 ? -3.143 -5.544 16.272 1.00 94.94 103 ILE A CA 1
ATOM 858 C C . ILE A 1 103 ? -2.208 -6.374 15.397 1.00 94.94 103 ILE A C 1
ATOM 860 O O . ILE A 1 103 ? -1.020 -6.064 15.259 1.00 94.94 103 ILE A O 1
ATOM 864 N N . THR A 1 104 ? -2.748 -7.413 14.769 1.00 93.69 104 THR A N 1
ATOM 865 C CA . THR A 1 104 ? -2.001 -8.311 13.880 1.00 93.69 104 THR A CA 1
ATOM 866 C C . THR A 1 104 ? -1.907 -7.728 12.475 1.00 93.69 104 THR A C 1
ATOM 868 O O . THR A 1 104 ? -0.804 -7.579 11.950 1.00 93.69 104 THR A O 1
ATOM 871 N N . ALA A 1 105 ? -3.037 -7.314 11.902 1.00 93.00 105 ALA A N 1
ATOM 872 C CA . ALA A 1 105 ? -3.132 -6.796 10.542 1.00 93.00 105 ALA A CA 1
ATOM 873 C C . ALA A 1 105 ? -3.968 -5.513 10.485 1.00 93.00 105 ALA A C 1
ATOM 875 O O . ALA A 1 105 ? -4.916 -5.342 11.247 1.00 93.00 105 ALA A O 1
ATOM 876 N N . VAL A 1 106 ? -3.596 -4.623 9.566 1.00 94.75 106 VAL A N 1
ATOM 877 C CA . VAL A 1 106 ? -4.310 -3.379 9.263 1.00 94.75 106 VAL A CA 1
ATOM 878 C C . VAL A 1 106 ? -4.388 -3.236 7.756 1.00 94.75 106 VAL A C 1
ATOM 880 O O . VAL A 1 106 ? -3.395 -3.479 7.066 1.00 94.75 106 VAL A O 1
ATOM 883 N N . HIS A 1 107 ? -5.544 -2.825 7.251 1.00 93.69 107 HIS A N 1
ATOM 884 C CA . HIS A 1 107 ? -5.705 -2.494 5.847 1.00 93.69 107 HIS A CA 1
ATOM 885 C C . HIS A 1 107 ? -6.670 -1.327 5.656 1.00 93.69 107 HIS A C 1
ATOM 887 O O . HIS A 1 107 ? -7.709 -1.260 6.303 1.00 93.69 107 HIS A O 1
ATOM 893 N N . VAL A 1 108 ? -6.340 -0.454 4.709 1.00 92.94 108 VAL A N 1
ATOM 894 C CA . VAL A 1 108 ? -7.195 0.638 4.241 1.00 92.94 108 VAL A CA 1
ATOM 895 C C . VAL A 1 108 ? -7.376 0.444 2.735 1.00 92.94 108 VAL A C 1
ATOM 897 O O . VAL A 1 108 ? -6.381 0.497 2.003 1.00 92.94 108 VAL A O 1
ATOM 900 N N . PRO A 1 109 ? -8.592 0.151 2.244 1.00 91.06 109 PRO A N 1
ATOM 901 C CA . PRO A 1 109 ? -8.845 0.032 0.816 1.00 91.06 109 PRO A CA 1
ATOM 902 C C . PRO A 1 109 ? -8.415 1.287 0.060 1.00 91.06 109 PRO A C 1
ATOM 904 O O . PRO A 1 109 ? -8.631 2.416 0.491 1.00 91.06 109 PRO A O 1
ATOM 907 N N . GLY A 1 110 ? -7.730 1.070 -1.057 1.00 84.50 110 GLY A N 1
ATOM 908 C CA . GLY A 1 110 ? -7.231 2.128 -1.928 1.00 84.50 110 GLY A CA 1
ATOM 909 C C . GLY A 1 110 ? -6.193 3.082 -1.332 1.00 84.50 110 GLY A C 1
ATOM 910 O O . GLY A 1 110 ? -5.934 4.149 -1.892 1.00 84.50 110 GLY A O 1
ATOM 911 N N . PHE A 1 111 ? -5.545 2.693 -0.230 1.00 84.94 111 PHE A N 1
ATOM 912 C CA . PHE A 1 111 ? -4.528 3.499 0.449 1.00 84.94 111 PHE A CA 1
ATOM 913 C C . PHE A 1 111 ? -3.427 4.022 -0.480 1.00 84.94 111 PHE A C 1
ATOM 915 O O . PHE A 1 111 ? -3.078 5.201 -0.434 1.00 84.94 111 PHE A O 1
ATOM 922 N N . GLU A 1 112 ? -2.915 3.172 -1.372 1.00 81.50 112 GLU A N 1
ATOM 923 C CA . GLU A 1 112 ? -1.867 3.564 -2.318 1.00 81.50 112 GLU A CA 1
ATOM 924 C C . GLU A 1 112 ? -2.373 4.545 -3.384 1.00 81.50 112 GLU A C 1
ATOM 926 O O . GLU A 1 112 ? -1.659 5.485 -3.737 1.00 81.50 112 GLU A O 1
ATOM 931 N N . GLN A 1 113 ? -3.613 4.400 -3.871 1.00 83.06 113 GLN A N 1
ATOM 932 C CA . GLN A 1 113 ? -4.180 5.371 -4.814 1.00 83.06 113 GLN A CA 1
ATOM 933 C C . GLN A 1 113 ? -4.404 6.727 -4.139 1.00 83.06 113 GLN A C 1
ATOM 935 O O . GLN A 1 113 ? -4.092 7.761 -4.729 1.00 83.06 113 GLN A O 1
ATOM 940 N N . MET A 1 114 ? -4.863 6.731 -2.884 1.00 79.38 114 MET A N 1
ATOM 941 C CA . MET A 1 114 ? -4.991 7.955 -2.087 1.00 79.38 114 MET A CA 1
ATOM 942 C C . MET A 1 114 ? -3.635 8.633 -1.871 1.00 79.38 114 MET A C 1
ATOM 944 O O . MET A 1 114 ? -3.509 9.845 -2.041 1.00 79.38 114 MET A O 1
ATOM 948 N N . LYS A 1 115 ? -2.595 7.853 -1.566 1.00 80.38 115 LYS A N 1
ATOM 949 C CA . LYS A 1 115 ? -1.230 8.353 -1.387 1.00 80.38 115 LYS A CA 1
ATOM 950 C C . LYS A 1 115 ? -0.667 8.969 -2.672 1.00 80.38 115 LYS A C 1
ATOM 952 O O . LYS A 1 115 ? -0.117 10.069 -2.625 1.00 80.38 115 LYS A O 1
ATOM 957 N N . LYS A 1 116 ? -0.857 8.304 -3.820 1.00 79.75 116 LYS A N 1
ATOM 958 C CA . LYS A 1 116 ? -0.484 8.832 -5.145 1.00 79.75 116 LYS A CA 1
ATOM 959 C C . LYS A 1 116 ? -1.238 10.123 -5.467 1.00 79.75 116 LYS A C 1
ATOM 961 O O . LYS A 1 116 ? -0.607 11.093 -5.876 1.00 79.75 116 LYS A O 1
ATOM 966 N N . ARG A 1 117 ? -2.558 10.159 -5.243 1.00 78.12 117 ARG A N 1
ATOM 967 C CA . ARG A 1 117 ? -3.388 11.354 -5.460 1.00 78.12 117 ARG A CA 1
ATOM 968 C C . ARG A 1 117 ? -2.874 12.537 -4.643 1.00 78.12 117 ARG A C 1
ATOM 970 O O . ARG A 1 117 ? -2.587 13.580 -5.217 1.00 78.12 117 ARG A O 1
ATOM 977 N N . ARG A 1 118 ? -2.660 12.346 -3.338 1.00 73.56 118 ARG A N 1
ATOM 978 C CA . ARG A 1 118 ? -2.147 13.404 -2.461 1.00 73.56 118 ARG A CA 1
ATOM 979 C C . ARG A 1 118 ? -0.764 13.893 -2.904 1.00 73.56 118 ARG A C 1
ATOM 981 O O . ARG A 1 118 ? -0.521 15.093 -2.918 1.00 73.56 118 ARG A O 1
ATOM 988 N N . ALA A 1 119 ? 0.134 12.991 -3.308 1.00 75.19 119 ALA A N 1
ATOM 989 C CA . ALA A 1 119 ? 1.447 13.376 -3.830 1.00 75.19 119 ALA A CA 1
ATOM 990 C C . ALA A 1 119 ? 1.352 14.234 -5.109 1.00 75.19 119 ALA A C 1
ATOM 992 O O . ALA A 1 119 ? 2.119 15.184 -5.262 1.00 75.19 119 ALA A O 1
ATOM 993 N N . MET A 1 120 ? 0.401 13.939 -6.005 1.00 74.00 120 MET A N 1
ATOM 994 C CA . MET A 1 120 ? 0.149 14.759 -7.197 1.00 74.00 120 MET A CA 1
ATOM 995 C C . MET A 1 120 ? -0.440 16.128 -6.842 1.00 74.00 120 MET A C 1
ATOM 997 O O . MET A 1 120 ? 0.036 17.137 -7.359 1.00 74.00 120 MET A O 1
ATOM 1001 N N . GLU A 1 121 ? -1.424 16.174 -5.941 1.00 71.38 121 GLU A N 1
ATOM 1002 C CA . GLU A 1 121 ? -2.045 17.420 -5.459 1.00 71.38 121 GLU A CA 1
ATOM 1003 C C . GLU A 1 121 ? -1.005 18.355 -4.823 1.00 71.38 121 GLU A C 1
ATOM 1005 O O . GLU A 1 121 ? -0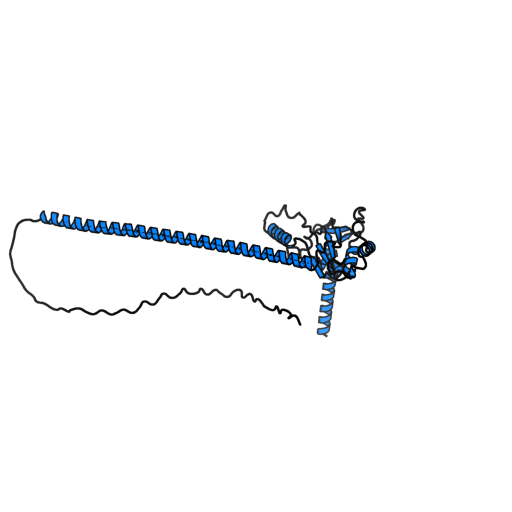.998 19.552 -5.089 1.00 71.38 121 GLU A O 1
ATOM 1010 N N . LEU A 1 122 ? -0.056 17.810 -4.057 1.00 68.88 122 LEU A N 1
ATOM 1011 C CA . LEU A 1 122 ? 1.048 18.575 -3.463 1.00 68.88 122 LEU A CA 1
ATOM 1012 C C . LEU A 1 122 ? 2.038 19.126 -4.504 1.00 68.88 122 LEU A C 1
ATOM 1014 O O . LEU A 1 122 ? 2.674 20.154 -4.263 1.00 68.88 122 LEU A O 1
ATOM 1018 N N . SER A 1 123 ? 2.181 18.459 -5.654 1.00 68.25 123 SER A N 1
ATOM 1019 C CA . SER A 1 123 ? 3.055 18.898 -6.749 1.00 68.25 123 SER A CA 1
ATOM 1020 C C . SER A 1 123 ? 2.421 19.992 -7.615 1.00 68.25 123 SER A C 1
ATOM 1022 O O . SER A 1 123 ? 3.149 20.726 -8.291 1.00 68.25 123 SER A O 1
ATOM 1024 N N . GLN A 1 124 ? 1.091 20.114 -7.629 1.00 68.44 124 GLN A N 1
ATOM 1025 C CA . GLN A 1 124 ? 0.385 21.140 -8.395 1.00 68.44 124 GLN A CA 1
ATOM 1026 C C . GLN A 1 124 ? 0.255 22.418 -7.549 1.00 68.44 124 GLN A C 1
ATOM 1028 O O . GLN A 1 124 ? -0.273 22.422 -6.444 1.00 68.44 124 GLN A O 1
ATOM 1033 N N . LYS A 1 125 ? 0.776 23.543 -8.056 1.00 52.72 125 LYS A N 1
ATOM 1034 C CA . LYS A 1 125 ? 0.930 24.811 -7.310 1.00 52.72 125 LYS A CA 1
ATOM 1035 C C . LYS A 1 125 ? -0.384 25.538 -6.949 1.00 52.72 125 LYS A C 1
ATOM 1037 O O . LYS A 1 125 ? -0.323 26.616 -6.359 1.00 52.72 125 LYS A O 1
ATOM 1042 N N . SER A 1 126 ? -1.565 25.002 -7.260 1.00 55.84 126 SER A N 1
ATOM 1043 C CA . SER A 1 126 ? -2.858 25.626 -6.933 1.00 55.84 126 SER A CA 1
ATOM 1044 C C . SER A 1 126 ? -3.284 25.306 -5.494 1.00 55.84 126 SER A C 1
ATOM 1046 O O . SER A 1 126 ? -4.146 24.471 -5.237 1.00 55.84 126 SER A O 1
ATOM 1048 N N . LYS A 1 127 ? -2.650 25.992 -4.539 1.00 55.47 127 LYS A N 1
ATOM 1049 C CA . LYS A 1 127 ? -2.785 25.788 -3.087 1.00 55.47 127 LYS A CA 1
ATOM 1050 C C . LYS A 1 127 ? -4.157 26.110 -2.469 1.00 55.47 127 LYS A C 1
ATOM 1052 O O . LYS A 1 127 ? -4.328 25.819 -1.297 1.00 55.47 127 LYS A O 1
ATOM 1057 N N . LEU A 1 128 ? -5.108 26.737 -3.163 1.00 52.00 128 LEU A N 1
ATOM 1058 C CA . LEU A 1 128 ? -6.209 27.429 -2.466 1.00 52.00 128 LEU A CA 1
ATOM 1059 C C . LEU A 1 128 ? -7.553 26.689 -2.406 1.00 52.00 128 LEU A C 1
ATOM 1061 O O . LEU A 1 128 ? -8.298 26.911 -1.459 1.00 52.00 128 LEU A O 1
ATOM 1065 N N . GLU A 1 129 ? -7.857 25.775 -3.331 1.00 51.28 129 GLU A N 1
ATOM 1066 C CA . GLU A 1 129 ? -9.208 25.175 -3.393 1.00 51.28 129 GLU A CA 1
ATOM 1067 C C . GLU A 1 129 ? -9.252 23.674 -3.067 1.00 51.28 129 GLU A C 1
ATOM 1069 O O . GLU A 1 129 ? -10.278 23.167 -2.616 1.00 51.28 129 GLU A O 1
ATOM 1074 N N . GLN A 1 130 ? -8.140 22.948 -3.229 1.00 50.38 130 GLN A N 1
ATOM 1075 C CA . GLN A 1 130 ? -8.107 21.485 -3.058 1.00 50.38 130 GLN A CA 1
ATOM 1076 C C . GLN A 1 130 ? -7.674 21.026 -1.654 1.00 50.38 130 GLN A C 1
ATOM 1078 O O . GLN A 1 130 ? -7.947 19.890 -1.277 1.00 50.38 130 GLN A O 1
ATOM 1083 N N . LEU A 1 131 ? -7.088 21.912 -0.837 1.00 51.59 131 LEU A N 1
ATOM 1084 C CA . LEU A 1 131 ? -6.652 21.605 0.538 1.00 51.59 131 LEU A CA 1
ATOM 1085 C C . LEU A 1 131 ? -7.803 21.362 1.533 1.00 51.59 131 LEU A C 1
ATOM 1087 O O . LEU A 1 131 ? -7.549 20.909 2.646 1.00 51.59 131 LEU A O 1
ATOM 1091 N N . ASN A 1 132 ? -9.054 21.638 1.152 1.00 53.03 132 ASN A N 1
ATOM 1092 C CA . ASN A 1 132 ? -10.190 21.623 2.080 1.00 53.03 132 ASN A CA 1
ATOM 1093 C C . ASN A 1 132 ? -11.060 20.359 2.018 1.00 53.03 132 ASN A C 1
ATOM 1095 O O . ASN A 1 132 ? -12.021 20.254 2.782 1.00 53.03 132 ASN A O 1
ATOM 1099 N N . LYS A 1 133 ? -10.759 19.390 1.141 1.00 65.31 133 LYS A N 1
ATOM 1100 C CA . LYS A 1 133 ? -11.476 18.106 1.132 1.00 65.31 133 LYS A CA 1
ATOM 1101 C C . LYS A 1 133 ? -10.742 17.097 2.009 1.00 65.31 133 LYS A C 1
ATOM 1103 O O . LYS A 1 133 ? -9.640 16.655 1.698 1.00 65.31 133 LYS A O 1
ATOM 1108 N N . GLU A 1 134 ? -11.373 16.756 3.126 1.00 73.50 134 GLU A N 1
ATOM 1109 C CA . GLU A 1 134 ? -10.909 15.721 4.045 1.00 73.50 134 GLU A CA 1
ATOM 1110 C C . GLU A 1 134 ? -10.860 14.375 3.313 1.00 73.50 134 GLU A C 1
ATOM 1112 O O . GLU A 1 134 ? -11.824 13.970 2.660 1.00 73.50 134 GLU A O 1
ATOM 1117 N N . VAL A 1 135 ? -9.713 13.697 3.380 1.00 80.88 135 VAL A N 1
ATOM 1118 C CA . VAL A 1 135 ? -9.561 12.364 2.794 1.00 80.88 135 VAL A CA 1
ATOM 1119 C C . VAL A 1 135 ? -10.114 11.376 3.801 1.00 80.88 135 VAL A C 1
ATOM 1121 O O . VAL A 1 135 ? -9.464 11.086 4.801 1.00 80.88 135 VAL A O 1
ATOM 1124 N N . VAL A 1 136 ? -11.320 10.896 3.538 1.00 87.56 136 VAL A N 1
ATOM 1125 C CA . VAL A 1 136 ? -12.026 9.933 4.378 1.00 87.56 136 VAL A CA 1
ATOM 1126 C C . VAL A 1 136 ? -11.918 8.546 3.746 1.00 87.56 136 VAL A C 1
ATOM 1128 O O . VAL A 1 136 ? -11.992 8.423 2.523 1.00 87.56 136 VAL A O 1
ATOM 1131 N N . GLY A 1 137 ? -11.731 7.505 4.556 1.00 90.06 137 GLY A N 1
ATOM 1132 C CA . GLY A 1 137 ? -11.710 6.129 4.072 1.00 90.06 137 GLY A CA 1
ATOM 1133 C C . GLY A 1 137 ? -12.007 5.100 5.154 1.00 90.06 137 GLY A C 1
ATOM 1134 O O . GLY A 1 137 ? -12.007 5.404 6.348 1.00 90.06 137 GLY A O 1
ATOM 1135 N N . ASP A 1 138 ? -12.238 3.871 4.710 1.00 94.00 138 ASP A N 1
ATOM 1136 C CA . ASP A 1 138 ? -12.581 2.757 5.586 1.00 94.00 138 ASP A CA 1
ATOM 1137 C C . ASP A 1 138 ? -11.322 2.025 6.061 1.00 94.00 138 ASP A C 1
ATOM 1139 O O . ASP A 1 138 ? -10.335 1.890 5.331 1.00 94.00 138 ASP A O 1
ATOM 1143 N N . VAL A 1 139 ? -11.334 1.544 7.301 1.00 95.31 139 VAL A N 1
ATOM 1144 C CA . VAL A 1 139 ? -10.182 0.896 7.931 1.00 95.31 139 VAL A CA 1
ATOM 1145 C C . VAL A 1 139 ? -10.587 -0.437 8.533 1.00 95.31 139 VAL A C 1
ATOM 1147 O O . VAL A 1 139 ? -11.496 -0.517 9.354 1.00 95.31 139 VAL A O 1
ATOM 1150 N N . PHE A 1 140 ? -9.835 -1.473 8.180 1.00 95.56 140 PHE A N 1
ATOM 1151 C CA . PHE A 1 140 ? -9.949 -2.806 8.753 1.00 95.56 140 PHE A CA 1
ATOM 1152 C C . PHE A 1 140 ? -8.789 -3.047 9.715 1.00 95.56 140 PHE A C 1
ATOM 1154 O O . PHE A 1 140 ? -7.619 -2.919 9.335 1.00 95.56 140 PHE A O 1
ATOM 1161 N N . LEU A 1 141 ? -9.102 -3.413 10.956 1.00 95.62 141 LEU A N 1
ATOM 1162 C CA . LEU A 1 141 ? -8.136 -3.673 12.023 1.00 95.62 141 LEU A CA 1
ATOM 1163 C C . LEU A 1 141 ? -8.389 -5.053 12.620 1.00 95.62 141 LEU A C 1
ATOM 1165 O O . LEU A 1 141 ? -9.417 -5.267 13.250 1.00 95.62 141 LEU A O 1
ATOM 1169 N N . ARG A 1 142 ? -7.437 -5.978 12.481 1.00 94.62 142 ARG A N 1
ATOM 1170 C CA . ARG A 1 142 ? -7.521 -7.297 13.119 1.00 94.62 142 ARG A CA 1
ATOM 1171 C C . ARG A 1 142 ? -6.735 -7.321 14.419 1.00 94.62 142 ARG A C 1
ATOM 1173 O O . ARG A 1 142 ? -5.505 -7.208 14.407 1.00 94.62 142 ARG A O 1
ATOM 1180 N N . PHE A 1 143 ? -7.428 -7.524 15.527 1.00 94.00 143 PHE A N 1
ATOM 1181 C CA . PHE A 1 143 ? -6.832 -7.745 16.837 1.00 94.00 143 PHE A CA 1
ATOM 1182 C C . PHE A 1 143 ? -6.289 -9.172 16.965 1.00 94.00 143 PHE A C 1
ATOM 1184 O O . PHE A 1 143 ? -6.738 -10.098 16.299 1.00 94.00 143 PHE A O 1
ATOM 1191 N N . GLU A 1 144 ? -5.277 -9.349 17.809 1.00 91.88 144 GLU A N 1
ATOM 1192 C CA . GLU A 1 144 ? -4.743 -10.672 18.153 1.00 91.88 144 GLU A CA 1
ATOM 1193 C C . GLU A 1 144 ? -5.710 -11.454 19.048 1.00 91.88 144 GLU A C 1
ATOM 1195 O O . GLU A 1 144 ? -5.819 -12.673 18.947 1.00 91.88 144 GLU A O 1
ATOM 1200 N N . THR A 1 145 ? -6.426 -10.746 19.924 1.00 88.94 145 THR A N 1
ATOM 1201 C CA . THR A 1 145 ? -7.342 -11.338 20.898 1.00 88.94 145 THR A CA 1
ATOM 1202 C C . THR A 1 145 ? -8.736 -10.738 20.771 1.00 88.94 145 THR A C 1
ATOM 1204 O O . THR A 1 145 ? -8.892 -9.543 20.512 1.00 88.94 145 THR A O 1
ATOM 1207 N N . TYR A 1 146 ? -9.758 -11.558 21.036 1.00 86.31 146 TYR A N 1
ATOM 1208 C CA . TYR A 1 146 ? -11.152 -11.101 21.102 1.00 86.31 146 TYR A CA 1
ATOM 1209 C C . TYR A 1 146 ? -11.331 -9.961 22.113 1.00 86.31 146 TYR A C 1
ATOM 1211 O O . TYR A 1 146 ? -12.049 -9.000 21.859 1.00 86.31 146 TYR A O 1
ATOM 1219 N N . GLN A 1 147 ? -10.610 -10.018 23.237 1.00 88.44 147 GLN A N 1
ATOM 1220 C CA . GLN A 1 147 ? -10.663 -8.967 24.248 1.00 88.44 147 GLN A CA 1
ATOM 1221 C C . GLN A 1 147 ? -10.213 -7.607 23.695 1.00 88.44 147 GLN A C 1
ATOM 1223 O O . GLN A 1 147 ? -10.818 -6.597 24.037 1.00 88.44 147 GLN A O 1
ATOM 1228 N N . GLY A 1 148 ? -9.202 -7.568 22.817 1.00 91.69 148 GLY A N 1
ATOM 1229 C CA . GLY A 1 148 ? -8.771 -6.326 22.169 1.00 91.69 148 GLY A CA 1
ATOM 1230 C C . GLY A 1 148 ? -9.864 -5.704 21.296 1.00 91.69 148 GLY A C 1
ATOM 1231 O O . GLY A 1 148 ? -10.100 -4.499 21.361 1.00 91.69 148 GLY A O 1
ATOM 1232 N N . PHE A 1 149 ? -10.586 -6.544 20.551 1.00 90.88 149 PHE A N 1
ATOM 1233 C CA . PHE A 1 149 ? -11.746 -6.130 19.762 1.00 90.88 149 PHE A CA 1
ATOM 1234 C C . PHE A 1 149 ? -12.882 -5.593 20.649 1.00 90.88 149 PHE A C 1
ATOM 1236 O O . PHE A 1 149 ? -13.374 -4.488 20.417 1.00 90.88 149 PHE A O 1
ATOM 1243 N N . VAL A 1 150 ? -13.253 -6.325 21.707 1.00 89.19 150 VAL A N 1
ATOM 1244 C CA . VAL A 1 150 ? -14.307 -5.908 22.650 1.00 89.19 150 VAL A CA 1
ATOM 1245 C C . VAL A 1 150 ? -13.951 -4.583 23.320 1.00 89.19 150 VAL A C 1
ATOM 1247 O O . VAL A 1 150 ? -14.780 -3.676 23.350 1.00 89.19 150 VAL A O 1
ATOM 1250 N N . ASN A 1 151 ? -12.709 -4.433 23.791 1.00 91.88 151 ASN A N 1
ATOM 1251 C CA . ASN A 1 151 ? -12.226 -3.197 24.405 1.00 91.88 151 ASN A CA 1
ATOM 1252 C C . ASN A 1 151 ? -12.350 -2.001 23.450 1.00 91.88 151 ASN A C 1
ATOM 1254 O O . ASN A 1 151 ? -12.735 -0.912 23.879 1.00 91.88 151 ASN A O 1
ATOM 1258 N N . ALA A 1 152 ? -12.023 -2.186 22.167 1.00 92.19 152 ALA A N 1
ATOM 1259 C CA . ALA A 1 152 ? -12.132 -1.137 21.157 1.00 92.19 152 ALA A CA 1
ATOM 1260 C C . ALA A 1 152 ? -13.598 -0.732 20.942 1.00 92.19 152 ALA A C 1
ATOM 1262 O O . ALA A 1 152 ? -13.952 0.434 21.106 1.00 92.19 152 ALA A O 1
ATOM 1263 N N . ILE A 1 153 ? -14.469 -1.705 20.667 1.00 89.31 153 ILE A N 1
ATOM 1264 C CA . ILE A 1 153 ? -15.907 -1.489 20.476 1.00 89.31 153 ILE A CA 1
ATOM 1265 C C . ILE A 1 153 ? -16.538 -0.788 21.680 1.00 89.31 153 ILE A C 1
ATOM 1267 O O . ILE A 1 153 ? -17.203 0.231 21.510 1.00 89.31 153 ILE A O 1
ATOM 1271 N N . GLU A 1 154 ? -16.315 -1.290 22.897 1.00 88.00 154 GLU A N 1
ATOM 1272 C CA . GLU A 1 154 ? -16.851 -0.690 24.124 1.00 88.00 154 GLU A CA 1
ATOM 1273 C C . GLU A 1 154 ? -16.317 0.729 24.342 1.00 88.00 154 GLU A C 1
ATOM 1275 O O . GLU A 1 154 ? -17.042 1.596 24.832 1.00 88.00 154 GLU A O 1
ATOM 1280 N N . SER A 1 155 ? -15.078 0.997 23.922 1.00 88.81 155 SER A N 1
ATOM 1281 C CA . SER A 1 155 ? -14.487 2.331 24.007 1.00 88.81 155 SER A CA 1
ATOM 1282 C C . SER A 1 155 ? -15.126 3.328 23.049 1.00 88.81 155 SER A C 1
ATOM 1284 O O . SER A 1 155 ? -15.244 4.493 23.426 1.00 88.81 155 SER A O 1
ATOM 1286 N N . PHE A 1 156 ? -15.529 2.901 21.850 1.00 88.31 156 PHE A N 1
ATOM 1287 C CA . PHE A 1 156 ? -16.155 3.755 20.829 1.00 88.31 156 PHE A CA 1
ATOM 1288 C C . PHE A 1 156 ? -17.662 3.892 21.003 1.00 88.31 156 PHE A C 1
ATOM 1290 O O . PHE A 1 156 ? -18.276 4.859 20.551 1.00 88.31 156 PHE A O 1
ATOM 1297 N N . ARG A 1 157 ? -18.265 2.926 21.681 1.00 84.06 157 ARG A N 1
ATOM 1298 C CA . ARG A 1 157 ? -19.697 2.859 21.889 1.00 84.06 157 ARG A CA 1
ATOM 1299 C C . ARG A 1 157 ? -20.233 4.053 22.661 1.00 84.06 157 ARG A C 1
ATOM 1301 O O . ARG A 1 157 ? -19.677 4.443 23.683 1.00 84.06 157 ARG A O 1
ATOM 1308 N N . ASN A 1 158 ? -21.373 4.575 22.207 1.00 77.25 158 ASN A N 1
ATOM 1309 C CA . ASN A 1 158 ? -22.067 5.713 22.819 1.00 77.25 158 ASN A CA 1
ATOM 1310 C C . ASN A 1 158 ? -21.210 6.983 22.934 1.00 77.25 158 ASN A C 1
ATOM 1312 O O . ASN A 1 158 ? -21.561 7.880 23.701 1.00 77.25 158 ASN A O 1
ATOM 1316 N N . LYS A 1 159 ? -20.106 7.068 22.186 1.00 83.38 159 LYS A N 1
ATOM 1317 C CA . LYS A 1 159 ? -19.236 8.237 22.158 1.00 83.38 159 LYS A CA 1
ATOM 1318 C C . LYS A 1 159 ? -19.200 8.816 20.761 1.00 83.38 159 LYS A C 1
ATOM 1320 O O . LYS A 1 159 ? -19.189 8.095 19.766 1.00 83.38 159 LYS A O 1
ATOM 1325 N N . ARG A 1 160 ? -19.170 10.140 20.701 1.00 82.88 160 ARG A N 1
ATOM 1326 C CA . ARG A 1 160 ? -18.941 10.870 19.462 1.00 82.88 160 ARG A CA 1
ATOM 1327 C C . ARG A 1 160 ? -17.448 11.089 19.302 1.00 82.88 160 ARG A C 1
ATOM 1329 O O . ARG A 1 160 ? -16.783 11.481 20.257 1.00 82.88 160 ARG A O 1
ATOM 1336 N N . TRP A 1 161 ? -16.945 10.836 18.104 1.00 88.00 161 TRP A N 1
ATOM 1337 C CA . TRP A 1 161 ? -15.559 11.116 17.774 1.00 88.00 161 TRP A CA 1
ATOM 1338 C C . TRP A 1 161 ? -15.447 12.579 17.371 1.00 88.00 161 TRP A C 1
ATOM 1340 O O . TRP A 1 161 ? -16.234 13.074 16.562 1.00 88.00 161 TRP A O 1
ATOM 1350 N N . SER A 1 162 ? -14.476 13.274 17.932 1.00 87.44 162 SER A N 1
ATOM 1351 C CA . SER A 1 162 ? -14.134 14.636 17.548 1.00 87.44 162 SER A CA 1
ATOM 1352 C C . SER A 1 162 ? -12.624 14.807 17.508 1.00 87.44 162 SER A C 1
ATOM 1354 O O . SER A 1 162 ? -11.883 14.006 18.072 1.00 87.44 162 SER A O 1
ATOM 1356 N N . ARG A 1 163 ? -12.146 15.837 16.816 1.00 86.00 163 ARG A N 1
ATOM 1357 C CA . ARG A 1 163 ? -10.737 16.238 16.828 1.00 86.00 163 ARG A CA 1
ATOM 1358 C C . ARG A 1 163 ? -10.622 17.737 17.025 1.00 86.00 163 ARG A C 1
ATOM 1360 O O . ARG A 1 163 ? -11.466 18.488 16.535 1.00 86.00 163 ARG A O 1
ATOM 1367 N N . VAL A 1 164 ? -9.560 18.155 17.701 1.00 84.12 164 VAL A N 1
ATOM 1368 C CA . VAL A 1 164 ? -9.191 19.569 17.794 1.00 84.12 164 VAL A CA 1
ATOM 1369 C C . VAL A 1 164 ? -8.352 19.914 16.569 1.00 84.12 164 VAL A C 1
ATOM 1371 O O . VAL A 1 164 ? -7.347 19.260 16.287 1.00 84.12 164 VAL A O 1
ATOM 1374 N N . LEU A 1 165 ? -8.801 20.902 15.807 1.00 83.31 165 LEU A N 1
ATOM 1375 C CA . LEU A 1 165 ? -8.101 21.424 14.644 1.00 83.31 165 LEU A CA 1
ATOM 1376 C C . LEU A 1 165 ? -6.980 22.390 15.079 1.00 83.31 165 LEU A C 1
ATOM 1378 O O . LEU A 1 165 ? -6.974 22.860 16.219 1.00 83.31 165 LEU A O 1
ATOM 1382 N N . PRO A 1 166 ? -6.011 22.710 14.198 1.00 80.31 166 PRO A N 1
ATOM 1383 C CA . PRO A 1 166 ? -4.901 23.606 14.540 1.00 80.31 166 PRO A CA 1
ATOM 1384 C C . PRO A 1 166 ? -5.328 25.016 14.974 1.00 80.31 166 PRO A C 1
ATOM 1386 O O . PRO A 1 166 ? -4.577 25.693 15.669 1.00 80.31 166 PRO A O 1
ATOM 1389 N N . ASP A 1 167 ? -6.521 25.455 14.572 1.00 82.56 167 ASP A N 1
ATOM 1390 C CA . ASP A 1 167 ? -7.137 26.725 14.975 1.00 82.56 167 ASP A CA 1
ATOM 1391 C C . ASP A 1 167 ? -7.796 26.668 16.370 1.00 82.56 167 ASP A C 1
ATOM 1393 O O . ASP A 1 167 ? -8.341 27.664 16.840 1.00 82.56 167 ASP A O 1
ATOM 1397 N N . GLY A 1 168 ? -7.745 25.512 17.040 1.00 82.62 168 GLY A N 1
ATOM 1398 C CA . GLY A 1 168 ? -8.349 25.270 18.348 1.00 82.62 168 GLY A CA 1
ATOM 1399 C C . GLY A 1 168 ? -9.836 24.914 18.298 1.00 82.62 168 GLY A C 1
ATOM 1400 O O . GLY A 1 168 ? -10.423 24.650 19.347 1.00 82.62 168 GLY A O 1
ATOM 1401 N N . SER A 1 169 ? -10.454 24.875 17.113 1.00 85.19 169 SER A N 1
ATOM 1402 C CA . SER A 1 169 ? -11.853 24.470 16.965 1.00 85.19 169 SER A CA 1
ATOM 1403 C C . SER A 1 169 ? -12.015 22.950 17.084 1.00 85.19 169 SER A C 1
ATOM 1405 O O . SER A 1 169 ? -11.128 22.180 16.715 1.00 85.19 169 SER A O 1
ATOM 1407 N N . GLU A 1 170 ? -13.153 22.489 17.609 1.00 84.94 170 GLU A N 1
ATOM 1408 C CA . GLU A 1 170 ? -13.466 21.061 17.701 1.00 84.94 170 GLU A CA 1
ATOM 1409 C C . GLU A 1 170 ? -14.397 20.641 16.558 1.00 84.94 170 GLU A C 1
ATOM 1411 O O . GLU A 1 170 ? -15.521 21.129 16.429 1.00 84.94 170 GLU A O 1
ATOM 1416 N N . ARG A 1 171 ? -13.941 19.701 15.726 1.00 84.25 171 ARG A N 1
ATOM 1417 C CA . ARG A 1 171 ? -14.736 19.114 14.643 1.00 84.25 171 ARG A CA 1
ATOM 1418 C C . ARG A 1 171 ? -15.233 17.735 15.059 1.00 84.25 171 ARG A C 1
ATOM 1420 O O . ARG A 1 171 ? -14.436 16.868 15.402 1.00 84.25 171 ARG A O 1
ATOM 1427 N N . THR A 1 172 ? -16.542 17.517 14.961 1.00 86.44 172 THR A N 1
ATOM 1428 C CA . THR A 1 172 ? -17.159 16.184 15.068 1.00 86.44 172 THR A CA 1
ATOM 1429 C C . THR A 1 172 ? -16.903 15.368 13.801 1.00 86.44 172 THR A C 1
ATOM 1431 O O . THR A 1 172 ? -16.985 15.907 12.700 1.00 86.44 172 THR A O 1
ATOM 1434 N N . LEU A 1 173 ? -16.642 14.074 13.960 1.00 86.31 173 LEU A N 1
ATOM 1435 C CA . LEU A 1 173 ? -16.441 13.114 12.880 1.00 86.31 173 LEU A CA 1
ATOM 1436 C C . LEU A 1 173 ? -17.649 12.175 12.772 1.00 86.31 173 LEU A C 1
ATOM 1438 O O . LEU A 1 173 ? -18.183 11.733 13.792 1.00 86.31 173 LEU A O 1
ATOM 1442 N N . ASP A 1 174 ? -18.051 11.860 11.543 1.00 84.00 174 ASP A N 1
ATOM 1443 C CA . ASP A 1 174 ? -19.116 10.895 11.249 1.00 84.00 174 ASP A CA 1
ATOM 1444 C C . ASP A 1 174 ? -18.499 9.513 10.989 1.00 84.00 174 ASP A C 1
ATOM 1446 O O . ASP A 1 174 ? -18.335 9.080 9.852 1.00 84.00 174 ASP A O 1
ATOM 1450 N N . VAL A 1 175 ? -18.045 8.877 12.072 1.00 87.75 175 VAL A N 1
ATOM 1451 C CA . VAL A 1 175 ? -17.385 7.565 12.040 1.00 87.75 175 VAL A CA 1
ATOM 1452 C C . VAL A 1 175 ? -18.383 6.495 12.465 1.00 87.75 175 VAL A C 1
ATOM 1454 O O . VAL A 1 175 ? -18.953 6.571 13.557 1.00 87.75 175 VAL A O 1
ATOM 1457 N N . GLU A 1 176 ? -18.548 5.467 11.637 1.00 88.56 176 GLU A N 1
ATOM 1458 C CA . GLU A 1 176 ? -19.317 4.271 11.980 1.00 88.56 176 GLU A CA 1
ATOM 1459 C C . GLU A 1 176 ? -18.361 3.112 12.276 1.00 88.56 176 GLU A C 1
ATOM 1461 O O . GLU A 1 176 ? -17.314 2.973 11.649 1.00 88.56 176 GLU A O 1
ATOM 1466 N N . VAL A 1 177 ? -18.685 2.295 13.278 1.00 89.88 177 VAL A N 1
ATOM 1467 C CA . VAL A 1 177 ? -17.833 1.183 13.708 1.00 89.88 177 VAL A CA 1
ATOM 1468 C C . VAL A 1 177 ? -18.670 -0.083 13.782 1.00 89.88 177 VAL A C 1
ATOM 1470 O O . VAL A 1 177 ? -19.656 -0.127 14.517 1.00 89.88 177 VAL A O 1
ATOM 1473 N N . ASP A 1 178 ? -18.244 -1.121 13.072 1.00 88.44 178 ASP A N 1
ATOM 1474 C CA . ASP A 1 178 ? -18.858 -2.448 13.107 1.00 88.44 178 ASP A CA 1
ATOM 1475 C C . ASP A 1 178 ? -17.776 -3.542 13.106 1.00 88.44 178 ASP A C 1
ATOM 1477 O O . ASP A 1 178 ? -16.576 -3.269 13.010 1.00 88.44 178 ASP A O 1
ATOM 1481 N N . PHE A 1 179 ? -18.181 -4.801 13.231 1.00 87.50 179 PHE A N 1
ATOM 1482 C CA . PHE A 1 179 ? -17.297 -5.927 12.934 1.00 87.50 179 PHE A CA 1
ATOM 1483 C C . PHE A 1 179 ? -17.233 -6.206 11.432 1.00 87.50 179 PHE A C 1
ATOM 1485 O O . PHE A 1 179 ? -18.180 -5.955 10.685 1.00 87.50 179 PHE A O 1
ATOM 1492 N N . ASP A 1 180 ? -16.115 -6.765 10.984 1.00 89.81 180 ASP A N 1
ATOM 1493 C CA . ASP A 1 180 ? -15.967 -7.185 9.596 1.00 89.81 180 ASP A CA 1
ATOM 1494 C C . ASP A 1 180 ? -16.826 -8.424 9.299 1.00 89.81 180 ASP A C 1
ATOM 1496 O O . ASP A 1 180 ? -16.616 -9.504 9.852 1.00 89.81 180 ASP A O 1
ATOM 1500 N N . ARG A 1 181 ? -17.800 -8.260 8.398 1.00 84.88 181 ARG A N 1
ATOM 1501 C CA . ARG A 1 181 ? -18.687 -9.335 7.924 1.00 84.88 181 ARG A CA 1
ATOM 1502 C C . ARG A 1 181 ? -18.246 -9.944 6.597 1.00 84.88 181 ARG A C 1
ATOM 1504 O O . ARG A 1 181 ? -18.773 -10.983 6.214 1.00 84.88 181 ARG A O 1
ATOM 1511 N N . CYS A 1 182 ? -17.331 -9.294 5.881 1.00 86.38 182 CYS A N 1
ATOM 1512 C CA . CYS A 1 182 ? -16.900 -9.724 4.551 1.00 86.38 182 CYS A CA 1
ATOM 1513 C C . CYS A 1 182 ? -15.608 -10.546 4.578 1.00 86.38 182 CYS A C 1
ATOM 1515 O O . CYS A 1 182 ? -15.253 -11.157 3.574 1.00 86.38 182 CYS A O 1
ATOM 1517 N N . GLY A 1 183 ? -14.920 -10.602 5.722 1.00 89.12 183 GLY A N 1
ATOM 1518 C CA . GLY A 1 183 ? -13.666 -11.337 5.848 1.00 89.12 183 GLY A CA 1
ATOM 1519 C C . GLY A 1 183 ? -12.535 -10.671 5.066 1.00 89.12 183 GLY A C 1
ATOM 1520 O O . GLY A 1 183 ? -11.706 -11.347 4.452 1.00 89.12 183 GLY A O 1
ATOM 1521 N N . HIS A 1 184 ? -12.478 -9.340 5.095 1.00 91.81 184 HIS A N 1
ATOM 1522 C CA . HIS A 1 184 ? -11.524 -8.515 4.352 1.00 91.81 184 HIS A CA 1
ATOM 1523 C C . HIS A 1 184 ? -10.064 -8.829 4.699 1.00 91.81 184 HIS A C 1
ATOM 1525 O O . HIS A 1 184 ? -9.158 -8.747 3.860 1.00 91.81 184 HIS A O 1
ATOM 1531 N N . LEU A 1 185 ? -9.830 -9.180 5.966 1.00 93.06 185 LEU A N 1
ATOM 1532 C CA . LEU A 1 185 ? -8.520 -9.558 6.493 1.00 93.06 185 LEU A CA 1
ATOM 1533 C C . LEU A 1 185 ? -8.324 -11.075 6.597 1.00 93.06 185 LEU A C 1
ATOM 1535 O O . LEU A 1 185 ? -7.400 -11.522 7.278 1.00 93.06 185 LEU A O 1
ATOM 1539 N N . THR A 1 186 ? -9.142 -11.881 5.919 1.00 92.12 186 THR A N 1
ATOM 1540 C CA . THR A 1 186 ? -8.854 -13.313 5.767 1.00 92.12 186 THR A CA 1
ATOM 1541 C C . THR A 1 186 ? -7.587 -13.529 4.949 1.00 92.12 186 THR A C 1
ATOM 1543 O O . THR A 1 186 ? -7.216 -12.712 4.106 1.00 92.12 186 THR A O 1
ATOM 1546 N N . GLU A 1 187 ? -6.898 -14.643 5.191 1.00 90.88 187 GLU A N 1
ATOM 1547 C CA . GLU A 1 187 ? -5.685 -14.978 4.441 1.00 90.88 187 GLU A CA 1
ATOM 1548 C C . GLU A 1 187 ? -5.961 -15.104 2.938 1.00 90.88 187 GLU A C 1
ATOM 1550 O O . GLU A 1 187 ? -5.184 -14.591 2.138 1.00 90.88 187 GLU A O 1
ATOM 1555 N N . ALA A 1 188 ? -7.108 -15.682 2.563 1.00 91.75 188 ALA A N 1
ATOM 1556 C CA . ALA A 1 188 ? -7.549 -15.778 1.174 1.00 91.75 188 ALA A CA 1
ATOM 1557 C C . ALA A 1 188 ?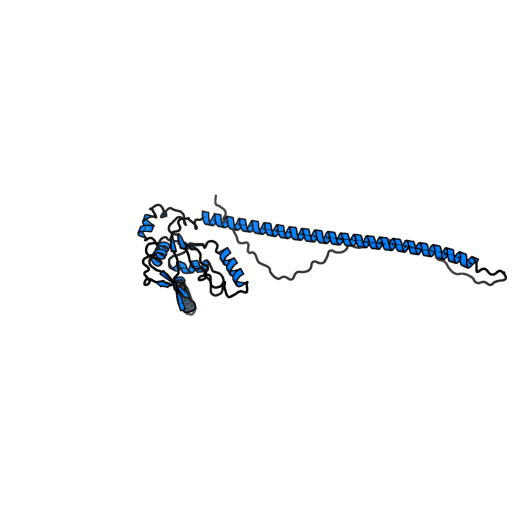 -7.728 -14.393 0.526 1.00 91.75 188 ALA A C 1
ATOM 1559 O O . ALA A 1 188 ? -7.114 -14.134 -0.505 1.00 91.75 188 ALA A O 1
ATOM 1560 N N . ALA A 1 189 ? -8.473 -13.477 1.161 1.00 93.06 189 ALA A N 1
ATOM 1561 C CA . ALA A 1 189 ? -8.698 -12.131 0.622 1.00 93.06 189 ALA A CA 1
ATOM 1562 C C . ALA A 1 189 ? -7.410 -11.290 0.568 1.00 93.06 189 ALA A C 1
ATOM 1564 O O . ALA A 1 189 ? -7.193 -10.506 -0.357 1.00 93.06 189 ALA A O 1
ATOM 1565 N N . ILE A 1 190 ? -6.520 -11.446 1.556 1.00 92.75 190 ILE A N 1
ATOM 1566 C CA . ILE A 1 190 ? -5.197 -10.807 1.536 1.00 92.75 190 ILE A CA 1
ATOM 1567 C C . ILE A 1 190 ? -4.360 -11.355 0.375 1.00 92.75 190 ILE A C 1
ATOM 1569 O O . ILE A 1 190 ? -3.706 -10.578 -0.322 1.00 92.75 190 ILE A O 1
ATOM 1573 N N . HIS A 1 191 ? -4.371 -12.674 0.175 1.00 93.69 191 HIS A N 1
ATOM 1574 C CA . HIS A 1 191 ? -3.603 -13.333 -0.872 1.00 93.69 191 HIS A CA 1
ATOM 1575 C C . HIS A 1 191 ? -4.092 -12.951 -2.270 1.00 93.69 191 HIS A C 1
ATOM 1577 O O . HIS A 1 191 ? -3.276 -12.582 -3.109 1.00 93.69 191 HIS A O 1
ATOM 1583 N N . GLU A 1 192 ? -5.403 -12.979 -2.502 1.00 94.56 192 GLU A N 1
ATOM 1584 C CA . GLU A 1 192 ? -6.026 -12.581 -3.767 1.00 94.56 192 GLU A CA 1
ATOM 1585 C C . GLU A 1 192 ? -5.655 -11.142 -4.140 1.00 94.56 192 GLU A C 1
ATOM 1587 O O . GLU A 1 192 ? -5.080 -10.905 -5.201 1.00 94.56 192 GLU A O 1
ATOM 1592 N N . ARG A 1 193 ? -5.829 -10.193 -3.213 1.00 93.31 193 ARG A N 1
ATOM 1593 C CA . ARG A 1 193 ? -5.436 -8.793 -3.429 1.00 93.31 193 ARG A CA 1
ATOM 1594 C C . ARG A 1 193 ? -3.942 -8.637 -3.722 1.00 93.31 193 ARG A C 1
ATOM 1596 O O . ARG A 1 193 ? -3.549 -7.800 -4.531 1.00 93.31 193 ARG A O 1
ATOM 1603 N N . LEU A 1 194 ? -3.082 -9.422 -3.071 1.00 92.25 194 LEU A N 1
ATOM 1604 C CA . LEU A 1 194 ? -1.647 -9.399 -3.360 1.00 92.25 194 LEU A CA 1
ATOM 1605 C C . LEU A 1 194 ? -1.351 -9.928 -4.772 1.00 92.25 194 LEU A C 1
ATOM 1607 O O . LEU A 1 194 ? -0.507 -9.364 -5.468 1.00 92.25 194 LEU A O 1
ATOM 1611 N N . GLN A 1 195 ? -2.051 -10.976 -5.214 1.00 94.50 195 GLN A N 1
ATOM 1612 C CA . GLN A 1 195 ? -1.929 -11.485 -6.580 1.00 94.50 195 GLN A CA 1
ATOM 1613 C C . GLN A 1 195 ? -2.393 -10.460 -7.621 1.00 94.50 195 GLN A C 1
ATOM 1615 O O . GLN A 1 195 ? -1.739 -10.322 -8.655 1.00 94.50 195 GLN A O 1
ATOM 1620 N N . GLU A 1 196 ? -3.474 -9.725 -7.352 1.00 92.12 196 GLU A N 1
ATOM 1621 C CA . GLU A 1 196 ? -3.953 -8.642 -8.219 1.00 92.12 196 GLU A CA 1
ATOM 1622 C C . GLU A 1 196 ? -2.910 -7.532 -8.370 1.00 92.12 196 GLU A C 1
ATOM 1624 O O . GLU A 1 196 ? -2.616 -7.117 -9.490 1.00 92.12 196 GLU A O 1
ATOM 1629 N N . VAL A 1 197 ? -2.285 -7.104 -7.266 1.00 90.38 197 VAL A N 1
ATOM 1630 C CA . VAL A 1 197 ? -1.201 -6.107 -7.297 1.00 90.38 197 VAL A CA 1
ATOM 1631 C C . VAL A 1 197 ? -0.022 -6.609 -8.131 1.00 90.38 197 VAL A C 1
ATOM 1633 O O . VAL A 1 197 ? 0.450 -5.895 -9.012 1.00 90.38 197 VAL A O 1
ATOM 1636 N N . ILE A 1 198 ? 0.416 -7.855 -7.920 1.00 93.25 198 ILE A N 1
ATOM 1637 C CA . ILE A 1 198 ? 1.517 -8.454 -8.693 1.00 93.25 198 ILE A CA 1
ATOM 1638 C C . ILE A 1 198 ? 1.163 -8.541 -10.185 1.00 93.25 198 ILE A C 1
ATOM 1640 O O . ILE A 1 198 ? 2.025 -8.328 -11.040 1.00 93.25 198 ILE A O 1
ATOM 1644 N N . ARG A 1 199 ? -0.090 -8.868 -10.522 1.00 94.62 199 ARG A N 1
ATOM 1645 C CA . ARG A 1 199 ? -0.554 -8.930 -11.914 1.00 94.62 199 ARG A CA 1
ATOM 1646 C C . ARG A 1 199 ? -0.531 -7.545 -12.560 1.00 94.62 199 ARG A C 1
ATOM 1648 O O . ARG A 1 199 ? 0.068 -7.405 -13.623 1.00 94.62 199 ARG A O 1
ATOM 1655 N N . ALA A 1 200 ? -1.088 -6.539 -11.890 1.00 90.94 200 ALA A N 1
ATOM 1656 C CA . ALA A 1 200 ? -1.095 -5.161 -12.371 1.00 90.94 200 ALA A CA 1
ATOM 1657 C C . ALA A 1 200 ? 0.329 -4.611 -12.573 1.00 90.94 200 ALA A C 1
ATOM 1659 O O . ALA A 1 200 ? 0.613 -3.984 -13.591 1.00 90.94 200 ALA A O 1
ATOM 1660 N N . GLU A 1 201 ? 1.259 -4.899 -11.656 1.00 91.81 201 GLU A N 1
ATOM 1661 C CA . GLU A 1 201 ? 2.664 -4.493 -11.798 1.00 91.81 201 GLU A CA 1
ATOM 1662 C C . GLU A 1 201 ? 3.347 -5.146 -13.008 1.00 91.81 201 GLU A C 1
ATOM 1664 O O . GLU A 1 201 ? 4.126 -4.494 -13.705 1.00 91.81 201 GLU A O 1
ATOM 1669 N N . ARG A 1 202 ? 3.059 -6.424 -13.289 1.00 94.94 202 ARG A N 1
ATOM 1670 C CA . ARG A 1 202 ? 3.594 -7.121 -14.472 1.00 94.94 202 ARG A CA 1
ATOM 1671 C C . ARG A 1 202 ? 3.048 -6.543 -15.772 1.00 94.94 202 ARG A C 1
ATOM 1673 O O . ARG A 1 202 ? 3.806 -6.399 -16.728 1.00 94.94 202 ARG A O 1
ATOM 1680 N N . GLU A 1 203 ? 1.763 -6.213 -15.806 1.00 94.25 203 GLU A N 1
ATOM 1681 C CA . GLU A 1 203 ? 1.127 -5.575 -16.961 1.00 94.25 203 GLU A CA 1
ATOM 1682 C C . GLU A 1 203 ? 1.727 -4.187 -17.223 1.00 94.25 203 GLU A C 1
ATOM 1684 O O . GLU A 1 203 ? 2.155 -3.912 -18.344 1.00 94.25 203 GLU A O 1
ATOM 1689 N N . GLU A 1 204 ? 1.886 -3.362 -16.181 1.00 93.62 204 GLU A N 1
ATOM 1690 C CA . GLU A 1 204 ? 2.522 -2.041 -16.287 1.00 93.62 204 GLU A CA 1
ATOM 1691 C C . GLU A 1 204 ? 3.983 -2.146 -16.769 1.00 93.62 204 GLU A C 1
ATOM 1693 O O . GLU A 1 204 ? 4.450 -1.338 -17.577 1.00 93.62 204 GLU A O 1
ATOM 1698 N N . GLN A 1 205 ? 4.733 -3.151 -16.304 1.00 93.94 205 GLN A N 1
ATOM 1699 C CA . GLN A 1 205 ? 6.104 -3.395 -16.766 1.00 93.94 205 GLN A CA 1
ATOM 1700 C C . GLN A 1 205 ? 6.156 -3.839 -18.232 1.00 93.94 205 GLN A C 1
ATOM 1702 O O . GLN A 1 205 ? 7.002 -3.347 -18.981 1.00 93.94 205 GLN A O 1
ATOM 1707 N N . ALA A 1 206 ? 5.256 -4.729 -18.653 1.00 95.31 206 ALA A N 1
ATOM 1708 C CA . ALA A 1 206 ? 5.175 -5.181 -20.038 1.00 95.31 206 ALA A CA 1
ATOM 1709 C C . ALA A 1 206 ? 4.803 -4.031 -20.987 1.00 95.31 206 ALA A C 1
ATOM 1711 O O . ALA A 1 206 ? 5.382 -3.908 -22.066 1.00 95.31 206 ALA A O 1
ATOM 1712 N N . GLU A 1 207 ? 3.886 -3.150 -20.583 1.00 94.88 207 GLU A N 1
ATOM 1713 C CA . GLU A 1 207 ? 3.529 -1.957 -21.353 1.00 94.88 207 GLU A CA 1
ATOM 1714 C C . GLU A 1 207 ? 4.717 -0.996 -21.495 1.00 94.88 207 GLU A C 1
ATOM 1716 O O . GLU A 1 207 ? 5.039 -0.558 -22.602 1.00 94.88 207 GLU A O 1
ATOM 1721 N N . LYS A 1 208 ? 5.444 -0.732 -20.401 1.00 95.06 208 LYS A N 1
ATOM 1722 C CA . LYS A 1 208 ? 6.665 0.089 -20.439 1.00 95.06 208 LYS A CA 1
ATOM 1723 C C . LYS A 1 208 ? 7.732 -0.501 -21.358 1.00 95.06 208 LYS A C 1
ATOM 1725 O O . LYS A 1 208 ? 8.370 0.248 -22.095 1.00 95.06 208 LYS A O 1
ATOM 1730 N N . GLN A 1 209 ? 7.924 -1.820 -21.341 1.00 95.00 209 GLN A N 1
ATOM 1731 C CA . GLN A 1 209 ? 8.870 -2.497 -22.235 1.00 95.00 209 GLN A CA 1
ATOM 1732 C C . GLN A 1 209 ? 8.469 -2.333 -23.702 1.00 95.00 209 GLN A C 1
ATOM 1734 O O . GLN A 1 209 ? 9.295 -1.909 -24.508 1.00 95.00 209 GLN A O 1
ATOM 1739 N N . ARG A 1 210 ? 7.190 -2.554 -24.033 1.00 95.12 210 ARG A N 1
ATOM 1740 C CA . ARG A 1 210 ? 6.664 -2.339 -25.390 1.00 95.12 210 ARG A CA 1
ATOM 1741 C C . ARG A 1 210 ? 6.873 -0.902 -25.866 1.00 95.12 210 ARG A C 1
ATOM 1743 O O . ARG A 1 210 ? 7.296 -0.693 -27.000 1.00 95.12 210 ARG A O 1
ATOM 1750 N N . LEU A 1 211 ? 6.642 0.085 -24.998 1.00 95.69 211 LEU A N 1
ATOM 1751 C CA . LEU A 1 211 ? 6.857 1.494 -25.331 1.00 95.69 211 LEU A CA 1
ATOM 1752 C C . LEU A 1 211 ? 8.337 1.798 -25.617 1.00 95.69 211 LEU A C 1
ATOM 1754 O O . LEU A 1 211 ? 8.650 2.527 -26.558 1.00 95.69 211 LEU A O 1
ATOM 1758 N N . ILE A 1 212 ? 9.255 1.234 -24.828 1.00 95.94 212 ILE A N 1
ATOM 1759 C CA . ILE A 1 212 ? 10.701 1.394 -25.039 1.00 95.94 212 ILE A CA 1
ATOM 1760 C C . ILE A 1 212 ? 11.129 0.746 -26.360 1.00 95.94 212 ILE A C 1
ATOM 1762 O O . ILE A 1 212 ? 11.856 1.369 -27.135 1.00 95.94 212 ILE A O 1
ATOM 1766 N N . GLU A 1 213 ? 10.668 -0.472 -26.643 1.00 95.31 213 GLU A N 1
ATOM 1767 C CA . GLU A 1 213 ? 10.958 -1.179 -27.895 1.00 95.31 213 GLU A CA 1
ATOM 1768 C C . GLU A 1 213 ? 10.432 -0.414 -29.113 1.00 95.31 213 GLU A C 1
ATOM 1770 O O . GLU A 1 213 ? 11.146 -0.248 -30.105 1.00 95.31 213 GLU A O 1
ATOM 1775 N N . GLU A 1 214 ? 9.217 0.130 -29.032 1.00 95.12 214 GLU A N 1
ATOM 1776 C CA . GLU A 1 214 ? 8.649 0.942 -30.104 1.00 95.12 214 GLU A CA 1
ATOM 1777 C C . GLU A 1 214 ? 9.454 2.231 -30.327 1.00 95.12 214 GLU A C 1
ATOM 1779 O O . GLU A 1 214 ? 9.762 2.579 -31.470 1.00 95.12 214 GLU A O 1
ATOM 1784 N N . GLN A 1 215 ? 9.862 2.916 -29.255 1.00 94.75 215 GLN A N 1
ATOM 1785 C CA . GLN A 1 215 ? 10.727 4.094 -29.357 1.00 94.75 215 GLN A CA 1
ATOM 1786 C C . GLN A 1 215 ? 12.088 3.761 -29.979 1.00 94.75 215 GLN A C 1
ATOM 1788 O O . GLN A 1 215 ? 12.601 4.537 -30.788 1.00 94.75 215 GLN A O 1
ATOM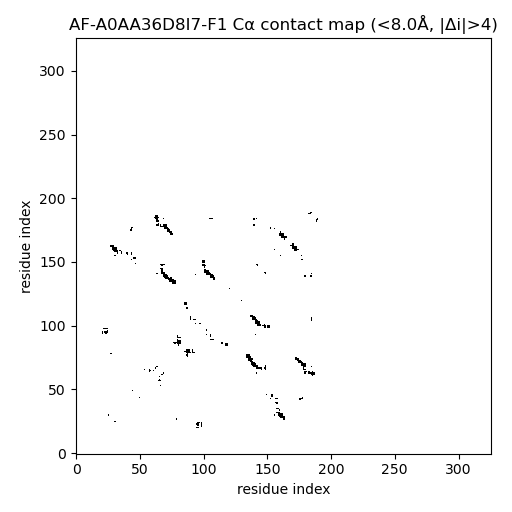 1793 N N . GLN A 1 216 ? 12.679 2.615 -29.635 1.00 94.62 216 GLN A N 1
ATOM 1794 C CA . GLN A 1 216 ? 13.931 2.162 -30.239 1.00 94.62 216 GLN A CA 1
ATOM 1795 C C . GLN A 1 216 ? 13.760 1.832 -31.722 1.00 94.62 216 GLN A C 1
ATOM 1797 O O . GLN A 1 216 ? 14.608 2.216 -32.531 1.00 94.62 216 GLN A O 1
ATOM 1802 N N . ARG A 1 217 ? 12.653 1.181 -32.099 1.00 95.31 217 ARG A N 1
ATOM 1803 C CA . ARG A 1 217 ? 12.340 0.889 -33.502 1.00 95.31 217 ARG A CA 1
ATOM 1804 C C . ARG A 1 217 ? 12.203 2.173 -34.317 1.00 95.31 217 ARG A C 1
ATOM 1806 O O . ARG A 1 217 ? 12.870 2.294 -35.341 1.00 95.31 217 ARG A O 1
ATOM 1813 N N . ARG A 1 218 ? 11.442 3.155 -33.817 1.00 94.50 218 ARG A N 1
ATOM 1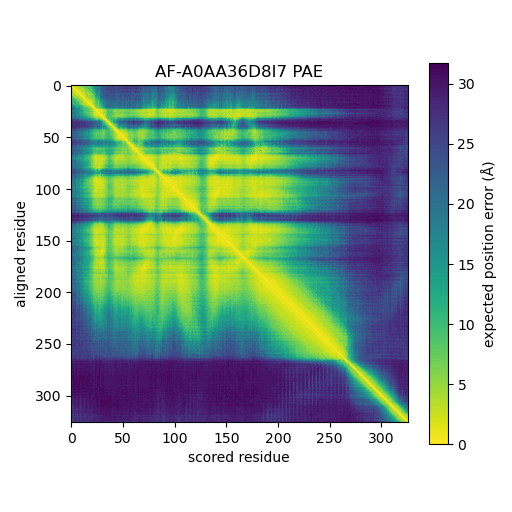814 C CA . ARG A 1 218 ? 11.280 4.469 -34.465 1.00 94.50 218 ARG A CA 1
ATOM 1815 C C . ARG A 1 218 ? 12.626 5.173 -34.668 1.00 94.50 218 ARG A C 1
ATOM 1817 O O . ARG A 1 218 ? 12.926 5.598 -35.776 1.00 94.50 218 ARG A O 1
ATOM 1824 N N . LYS A 1 219 ? 13.484 5.208 -33.640 1.00 95.69 219 LYS A N 1
ATOM 1825 C CA . LYS A 1 219 ? 14.836 5.793 -33.747 1.00 95.69 219 LYS A CA 1
ATOM 1826 C C . LYS A 1 219 ? 15.714 5.072 -34.774 1.00 95.69 219 LYS A C 1
ATOM 1828 O O . LYS A 1 219 ? 16.479 5.709 -35.492 1.00 95.69 219 LYS A O 1
ATOM 1833 N N . LYS A 1 220 ? 15.629 3.741 -34.854 1.00 95.19 220 LYS A N 1
ATOM 1834 C CA . LYS A 1 220 ? 16.403 2.948 -35.820 1.00 95.19 220 LYS A CA 1
ATOM 1835 C C . LYS A 1 220 ? 15.933 3.183 -37.258 1.00 95.19 220 LYS A C 1
ATOM 1837 O O . LYS A 1 220 ? 16.763 3.252 -38.161 1.00 95.19 220 LYS A O 1
ATOM 1842 N N . GLU A 1 221 ? 14.626 3.309 -37.469 1.00 94.44 221 GLU A N 1
ATOM 1843 C CA . GLU A 1 221 ? 14.040 3.651 -38.770 1.00 94.44 221 GLU A CA 1
ATOM 1844 C C . GLU A 1 221 ? 14.429 5.066 -39.211 1.00 94.44 221 GLU A C 1
ATOM 1846 O O . GLU A 1 221 ? 14.869 5.244 -40.344 1.00 94.44 221 GLU A O 1
ATOM 1851 N N . GLU A 1 222 ? 14.370 6.042 -38.304 1.00 95.00 222 GLU A N 1
ATOM 1852 C CA . GLU A 1 222 ? 14.800 7.422 -38.558 1.00 95.00 222 GLU A CA 1
ATOM 1853 C C . GLU A 1 222 ? 16.278 7.491 -38.977 1.00 95.00 222 GLU A C 1
ATOM 1855 O O . GLU A 1 222 ? 16.610 8.071 -40.011 1.00 95.00 222 GLU A O 1
ATOM 1860 N N . LEU A 1 223 ? 17.166 6.805 -38.247 1.00 95.62 223 LEU A N 1
ATOM 1861 C CA . LEU A 1 223 ? 18.585 6.710 -38.609 1.00 95.62 223 LEU A CA 1
ATOM 1862 C C . LEU A 1 223 ? 18.802 6.036 -39.970 1.00 95.62 223 LEU A C 1
ATOM 1864 O O . LEU A 1 223 ? 19.676 6.448 -40.733 1.00 95.62 223 LEU A O 1
ATOM 1868 N N . ARG A 1 224 ? 18.014 5.004 -40.294 1.00 95.88 224 ARG A N 1
ATOM 1869 C CA . ARG A 1 224 ? 18.100 4.314 -41.588 1.00 95.88 224 ARG A CA 1
ATOM 1870 C C . ARG A 1 224 ? 17.702 5.236 -42.739 1.00 95.88 224 ARG A C 1
ATOM 1872 O O . ARG A 1 224 ? 18.387 5.238 -43.758 1.00 95.88 224 ARG A O 1
ATOM 1879 N N . LEU A 1 225 ? 16.625 6.004 -42.584 1.00 96.06 225 LEU A N 1
ATOM 1880 C CA . LEU A 1 225 ? 16.187 6.974 -43.589 1.00 96.06 225 LEU A CA 1
ATOM 1881 C C . LEU A 1 225 ? 17.230 8.076 -43.790 1.00 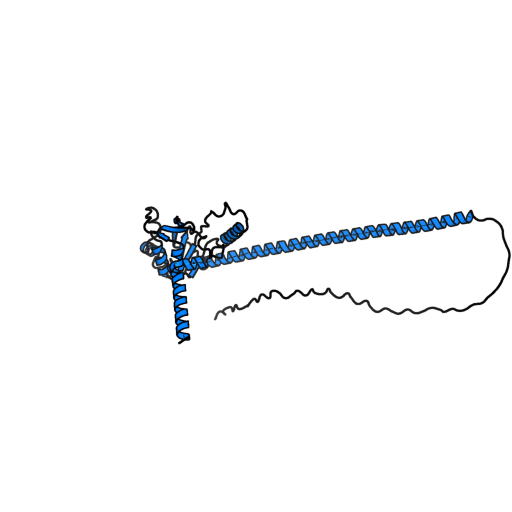96.06 225 LEU A C 1
ATOM 1883 O O . LEU A 1 225 ? 17.555 8.403 -44.930 1.00 96.06 225 LEU A O 1
ATOM 1887 N N . LEU A 1 226 ? 17.818 8.579 -42.702 1.00 96.44 226 LEU A N 1
ATOM 1888 C CA . LEU A 1 226 ? 18.875 9.587 -42.769 1.00 96.44 226 LEU A CA 1
ATOM 1889 C C . LEU A 1 226 ? 20.110 9.080 -43.534 1.00 96.44 226 LEU A C 1
ATOM 1891 O O . LEU A 1 226 ? 20.649 9.787 -44.383 1.00 96.44 226 LEU A O 1
ATOM 1895 N N . LEU A 1 227 ? 20.532 7.837 -43.278 1.00 95.94 227 LEU A N 1
ATOM 1896 C CA . LEU A 1 227 ? 21.640 7.205 -44.004 1.00 95.94 227 LEU A CA 1
ATOM 1897 C C . LEU A 1 227 ? 21.339 7.042 -45.497 1.00 95.94 227 LEU A C 1
ATOM 1899 O O . LEU A 1 227 ? 22.208 7.307 -46.324 1.00 95.94 227 LEU A O 1
ATOM 1903 N N . LEU A 1 228 ? 20.120 6.626 -45.854 1.00 95.94 228 LEU A N 1
ATOM 1904 C CA . LEU A 1 228 ? 19.717 6.493 -47.256 1.00 95.94 228 LEU A CA 1
ATOM 1905 C C . LEU A 1 228 ? 19.729 7.844 -47.980 1.00 95.94 228 LEU A C 1
ATOM 1907 O O . LEU A 1 228 ? 20.278 7.919 -49.077 1.00 95.94 228 LEU A O 1
ATOM 1911 N N . SER A 1 229 ? 19.216 8.906 -47.348 1.00 94.94 229 SER A N 1
ATOM 1912 C CA . SER A 1 229 ? 19.254 10.267 -47.907 1.00 94.94 229 SER A CA 1
ATOM 1913 C C . SER A 1 229 ? 20.688 10.716 -48.194 1.00 94.94 229 SER A C 1
ATOM 1915 O O . SER A 1 229 ? 20.980 11.203 -49.283 1.00 94.94 229 SER A O 1
ATOM 1917 N N . ARG A 1 230 ? 21.613 10.463 -47.259 1.00 95.50 230 ARG A N 1
ATOM 1918 C CA . ARG A 1 230 ? 23.029 10.815 -47.423 1.00 95.50 230 ARG A CA 1
ATOM 1919 C C . ARG A 1 230 ? 23.694 10.057 -48.576 1.00 95.50 230 ARG A C 1
ATOM 1921 O O . ARG A 1 230 ? 24.407 10.652 -49.376 1.00 95.50 230 ARG A O 1
ATOM 1928 N N . ILE A 1 231 ? 23.416 8.758 -48.708 1.00 95.81 231 ILE A N 1
ATOM 1929 C CA . ILE A 1 231 ? 23.920 7.948 -49.830 1.00 95.81 231 ILE A CA 1
ATOM 1930 C C . ILE A 1 231 ? 23.365 8.461 -51.169 1.00 95.81 231 ILE A C 1
ATOM 1932 O O . ILE A 1 231 ? 24.058 8.440 -52.189 1.00 95.81 231 ILE A O 1
ATOM 1936 N N . GLU A 1 232 ? 22.105 8.894 -51.210 1.00 94.75 232 GLU A N 1
ATOM 1937 C CA . GLU A 1 232 ? 21.503 9.459 -52.420 1.00 94.75 232 GLU A CA 1
ATOM 1938 C C . GLU A 1 232 ? 22.114 10.805 -52.815 1.00 94.75 232 GLU A C 1
ATOM 1940 O O . GLU A 1 232 ? 22.321 11.042 -54.010 1.00 94.75 232 GLU A O 1
ATOM 1945 N N . GLU A 1 233 ? 22.422 11.659 -51.840 1.00 95.62 233 GLU A N 1
ATOM 1946 C CA . GLU A 1 233 ? 23.141 12.922 -52.033 1.00 95.62 233 GLU A CA 1
ATOM 1947 C C . GLU A 1 233 ? 24.546 12.678 -52.592 1.00 95.62 233 GLU A C 1
ATOM 1949 O O . GLU A 1 233 ? 24.851 13.168 -53.680 1.00 95.62 233 GLU A O 1
ATOM 1954 N N . GLU A 1 234 ? 25.339 11.802 -51.970 1.00 94.56 234 GLU A N 1
ATOM 1955 C CA . GLU A 1 234 ? 26.679 11.434 -52.460 1.00 94.56 234 GLU A CA 1
ATOM 1956 C C . GLU A 1 234 ? 26.631 10.871 -53.894 1.00 94.56 234 GLU A C 1
ATOM 1958 O O . GLU A 1 234 ? 27.456 11.201 -54.750 1.00 94.56 234 GLU A O 1
ATOM 1963 N N . LYS A 1 235 ? 25.613 10.062 -54.225 1.00 94.31 235 LYS A N 1
ATOM 1964 C CA . LYS A 1 235 ? 25.401 9.572 -55.601 1.00 94.31 235 LYS A CA 1
ATOM 1965 C C . LYS A 1 235 ? 25.030 10.684 -56.583 1.00 94.31 235 LYS A C 1
ATOM 1967 O O . LYS A 1 235 ? 25.313 10.555 -57.778 1.00 94.31 235 LYS A O 1
ATOM 1972 N N . LYS A 1 236 ? 24.319 11.730 -56.153 1.00 94.62 236 LYS A N 1
ATOM 1973 C CA . LYS A 1 236 ? 24.013 12.897 -57.000 1.00 94.62 236 LYS A CA 1
ATOM 1974 C C . LYS A 1 236 ? 25.278 13.714 -57.246 1.00 94.62 236 LYS A C 1
ATOM 1976 O O . LYS 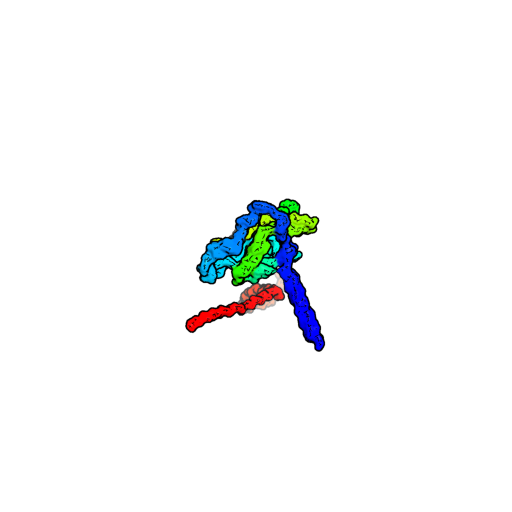A 1 236 ? 25.568 13.997 -58.406 1.00 94.62 236 LYS A O 1
ATOM 1981 N N . GLU A 1 237 ? 26.058 13.984 -56.207 1.00 95.06 237 GLU A N 1
ATOM 1982 C CA . GLU A 1 237 ? 27.337 14.696 -56.307 1.00 95.06 237 GLU A CA 1
ATOM 1983 C C . GLU A 1 237 ? 28.323 13.956 -57.215 1.00 95.06 237 GLU A C 1
ATOM 1985 O O . GLU A 1 237 ? 28.890 14.544 -58.134 1.00 95.06 237 GLU A O 1
ATOM 1990 N N . LEU A 1 238 ? 28.450 12.634 -57.065 1.00 95.06 238 LEU A N 1
ATOM 1991 C CA . LEU A 1 238 ? 29.317 11.830 -57.928 1.00 95.06 238 LEU A CA 1
ATOM 1992 C C . LEU A 1 238 ? 28.874 11.866 -59.400 1.00 95.06 238 LEU A C 1
ATOM 1994 O O . LEU A 1 238 ? 29.714 11.886 -60.303 1.00 95.06 238 LEU A O 1
ATOM 1998 N N . ARG A 1 239 ? 27.560 11.883 -59.668 1.00 93.75 239 ARG A N 1
ATOM 1999 C CA . ARG A 1 239 ? 27.023 12.040 -61.031 1.00 93.75 239 ARG A CA 1
ATOM 2000 C C . ARG A 1 239 ? 27.362 13.411 -61.612 1.00 93.75 239 ARG A C 1
ATOM 2002 O O . ARG A 1 239 ? 27.795 13.476 -62.760 1.00 93.75 239 ARG A O 1
ATOM 2009 N N . GLN A 1 240 ? 27.221 14.475 -60.823 1.00 94.56 240 GLN A N 1
ATOM 2010 C CA . GLN A 1 240 ? 27.601 15.830 -61.229 1.00 94.56 240 GLN A CA 1
ATOM 2011 C C . GLN A 1 240 ? 29.104 15.927 -61.509 1.00 94.56 240 GLN A C 1
ATOM 2013 O O . GLN A 1 240 ? 29.492 16.404 -62.571 1.00 94.56 240 GLN A O 1
ATOM 2018 N N . TYR A 1 241 ? 29.942 15.385 -60.622 1.00 93.75 241 TYR A N 1
ATOM 2019 C CA . TYR A 1 241 ? 31.393 15.350 -60.798 1.00 93.75 241 TYR A CA 1
ATOM 2020 C C . TYR A 1 241 ? 31.803 14.612 -62.081 1.00 93.75 241 TYR A C 1
ATOM 2022 O O . TYR A 1 241 ? 32.608 15.117 -62.861 1.00 93.75 241 TYR A O 1
ATOM 2030 N N . ARG A 1 242 ? 31.210 13.439 -62.354 1.00 94.44 242 ARG A N 1
ATOM 2031 C CA . ARG A 1 242 ? 31.443 12.701 -63.610 1.00 94.44 242 ARG A CA 1
ATOM 2032 C C . ARG A 1 242 ? 31.032 13.515 -64.836 1.00 94.44 242 ARG A C 1
ATOM 2034 O O . ARG A 1 242 ? 31.773 13.534 -65.814 1.00 94.44 242 ARG A O 1
ATOM 2041 N N . SER A 1 243 ? 29.888 14.197 -64.779 1.00 94.88 243 SER A N 1
ATOM 2042 C CA . SER A 1 243 ? 29.414 15.053 -65.871 1.00 94.88 243 SER A CA 1
ATOM 2043 C C . SER A 1 243 ? 30.361 16.228 -66.129 1.00 94.88 243 SER A C 1
ATOM 2045 O O . SER A 1 243 ? 30.703 16.489 -67.277 1.00 94.88 243 SER A O 1
ATOM 2047 N N . LEU A 1 244 ? 30.829 16.900 -65.073 1.00 94.12 244 LEU A N 1
ATOM 2048 C CA . LEU A 1 244 ? 31.800 17.995 -65.177 1.00 94.12 244 LEU A CA 1
ATOM 2049 C C . LEU A 1 244 ? 33.135 17.513 -65.748 1.00 94.12 244 LEU A C 1
ATOM 2051 O O . LEU A 1 244 ? 33.682 18.144 -66.646 1.00 94.12 244 LEU A O 1
ATOM 2055 N N . LYS A 1 245 ? 33.627 16.352 -65.298 1.00 94.88 245 LYS A N 1
ATOM 2056 C CA . LYS A 1 245 ? 34.855 15.750 -65.832 1.00 94.88 245 LYS A CA 1
ATOM 2057 C C . LYS A 1 245 ? 34.760 15.496 -67.341 1.00 94.88 245 LYS A C 1
ATOM 2059 O O . LYS A 1 245 ? 35.716 15.774 -68.059 1.00 94.88 245 LYS A O 1
ATOM 2064 N N . MET A 1 246 ? 33.617 14.998 -67.819 1.00 92.62 246 MET A N 1
ATOM 2065 C CA . MET A 1 246 ? 33.371 14.800 -69.254 1.00 92.62 246 MET A CA 1
ATOM 2066 C C . MET A 1 246 ? 33.349 16.125 -70.027 1.00 92.62 246 MET A C 1
ATOM 2068 O O . MET A 1 246 ? 33.906 16.193 -71.120 1.00 92.62 246 MET A O 1
ATOM 2072 N N . LEU A 1 247 ? 32.752 17.182 -69.461 1.00 92.81 247 LEU A N 1
ATOM 2073 C CA . LEU A 1 247 ? 32.743 18.513 -70.076 1.00 92.81 247 LEU A CA 1
ATOM 2074 C C . LEU A 1 247 ? 34.157 19.092 -70.203 1.00 92.81 247 LEU A C 1
ATOM 2076 O O . LEU A 1 247 ? 34.532 19.497 -71.298 1.00 92.81 247 LEU A O 1
ATOM 2080 N N . CYS A 1 248 ? 34.980 19.036 -69.150 1.00 92.31 248 CYS A N 1
ATOM 2081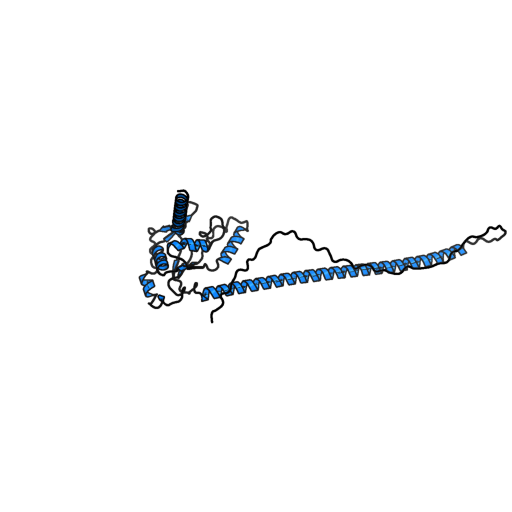 C CA . CYS A 1 248 ? 36.370 19.503 -69.222 1.00 92.31 248 CYS A CA 1
ATOM 2082 C C . CYS A 1 248 ? 37.201 18.726 -70.258 1.00 92.31 248 CYS A C 1
ATOM 2084 O O . CYS A 1 248 ? 38.036 19.303 -70.953 1.00 92.31 248 CYS A O 1
ATOM 2086 N N . GLN A 1 249 ? 36.978 17.413 -70.393 1.00 90.44 249 GLN A N 1
ATOM 2087 C CA . GLN A 1 249 ? 37.634 16.620 -71.439 1.00 90.44 249 GLN A CA 1
ATOM 2088 C C . GLN A 1 249 ? 37.209 17.071 -72.843 1.00 90.44 249 GLN A C 1
ATOM 2090 O O . GLN A 1 249 ? 38.059 17.209 -73.721 1.00 90.44 249 GLN A O 1
ATOM 2095 N N . ALA A 1 250 ? 35.917 17.337 -73.054 1.00 91.50 250 ALA A N 1
ATOM 2096 C CA . ALA A 1 250 ? 35.412 17.856 -74.323 1.00 91.50 250 ALA A CA 1
ATOM 2097 C C . ALA A 1 250 ? 35.975 19.253 -74.641 1.00 91.50 250 ALA A C 1
ATOM 2099 O O . ALA A 1 250 ? 36.405 19.490 -75.770 1.00 91.50 250 ALA A O 1
ATOM 2100 N N . GLU A 1 251 ? 36.050 20.145 -73.650 1.00 90.38 251 GLU A N 1
ATOM 2101 C CA . GLU A 1 251 ? 36.676 21.467 -73.786 1.00 90.38 251 GLU A CA 1
ATOM 2102 C C . GLU A 1 251 ? 38.140 21.359 -74.215 1.00 90.38 251 GLU A C 1
ATOM 2104 O O . GLU A 1 251 ? 38.552 22.036 -75.155 1.00 90.38 251 GLU A O 1
ATOM 2109 N N . HIS A 1 252 ? 38.917 20.465 -73.594 1.00 87.81 252 HIS A N 1
ATOM 2110 C CA . HIS A 1 252 ? 40.317 20.250 -73.960 1.00 87.81 252 HIS A CA 1
ATOM 2111 C C . HIS A 1 252 ? 40.472 19.759 -75.412 1.00 87.81 252 HIS A C 1
ATOM 2113 O O . HIS A 1 252 ? 41.366 20.205 -76.133 1.00 87.81 252 HIS A O 1
ATOM 2119 N N . ILE A 1 253 ? 39.583 18.871 -75.873 1.00 91.31 253 ILE A N 1
ATOM 2120 C CA . ILE A 1 253 ? 39.570 18.390 -77.266 1.00 91.31 253 ILE A CA 1
ATOM 2121 C C . ILE A 1 253 ? 39.275 19.542 -78.237 1.00 91.31 253 ILE A C 1
ATOM 2123 O O . ILE A 1 253 ? 39.976 19.694 -79.240 1.00 91.31 253 ILE A O 1
ATOM 2127 N N . VAL A 1 254 ? 38.268 20.370 -77.939 1.00 90.31 254 VAL A N 1
ATOM 2128 C CA . VAL A 1 254 ? 37.896 21.525 -78.773 1.00 90.31 254 VAL A CA 1
ATOM 2129 C C . VAL A 1 254 ? 39.010 22.570 -78.791 1.00 90.31 254 VAL A C 1
ATOM 2131 O O . VAL A 1 254 ? 39.378 23.039 -79.865 1.00 90.31 254 VAL A O 1
ATOM 2134 N N . ALA A 1 255 ? 39.609 22.883 -77.641 1.00 87.81 255 ALA A N 1
ATOM 2135 C CA . ALA A 1 255 ? 40.738 23.805 -77.545 1.00 87.81 255 ALA A CA 1
ATOM 2136 C C . ALA A 1 255 ? 41.941 23.320 -78.372 1.00 87.81 255 ALA A C 1
ATOM 2138 O O . ALA A 1 255 ? 42.529 24.097 -79.122 1.00 87.81 255 ALA 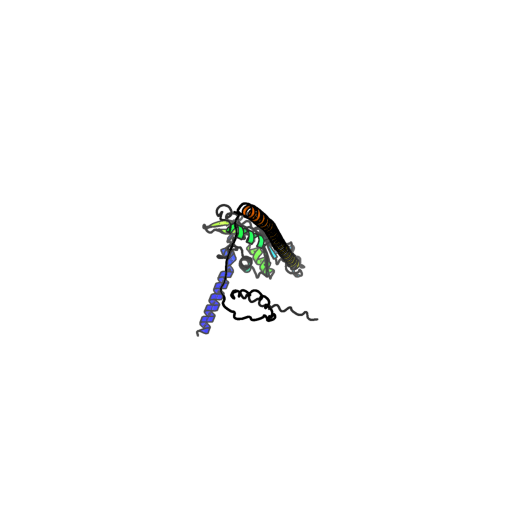A O 1
ATOM 2139 N N . GLY A 1 256 ? 42.267 22.024 -78.314 1.00 88.38 256 GLY A N 1
ATOM 2140 C CA . GLY A 1 256 ? 43.317 21.429 -79.145 1.00 88.38 256 GLY A CA 1
ATOM 2141 C C . GLY A 1 256 ? 42.990 21.419 -80.645 1.00 88.38 256 GLY A C 1
ATOM 2142 O O . GLY A 1 256 ? 43.890 21.494 -81.481 1.00 88.38 256 GLY A O 1
ATOM 2143 N N . ALA A 1 257 ? 41.713 21.332 -81.027 1.00 87.12 257 ALA A N 1
ATOM 2144 C CA . ALA A 1 257 ? 41.290 21.494 -82.418 1.00 87.12 257 ALA A CA 1
ATOM 2145 C C . ALA A 1 257 ? 41.404 22.955 -82.883 1.00 87.12 257 ALA A C 1
ATOM 2147 O O . ALA A 1 257 ? 41.960 23.203 -83.949 1.00 87.12 257 ALA A O 1
ATOM 2148 N N . LEU A 1 258 ? 40.955 23.914 -82.068 1.00 84.19 258 LEU A N 1
ATOM 2149 C CA . LEU A 1 258 ? 41.064 25.348 -82.349 1.00 84.19 258 LEU A CA 1
ATOM 2150 C C . LEU A 1 258 ? 42.519 25.791 -82.471 1.00 84.19 258 LEU A C 1
ATOM 2152 O O . LEU A 1 258 ? 42.855 26.478 -83.429 1.00 84.19 258 LEU A O 1
ATOM 2156 N N . LYS A 1 259 ? 43.398 25.338 -81.569 1.00 85.00 259 LYS A N 1
ATOM 2157 C CA . LYS A 1 259 ? 44.831 25.651 -81.626 1.00 85.00 259 LYS A CA 1
ATOM 2158 C C . LYS A 1 259 ? 45.455 25.216 -82.954 1.00 85.00 259 LYS A C 1
ATOM 2160 O O . LYS A 1 259 ? 46.147 26.005 -83.575 1.00 85.00 259 LYS A O 1
ATOM 2165 N N . ARG A 1 260 ? 45.118 24.016 -83.442 1.00 84.62 260 ARG A N 1
ATOM 2166 C CA . ARG A 1 260 ? 45.567 23.520 -84.757 1.00 84.62 260 ARG A CA 1
ATOM 2167 C C . ARG A 1 260 ? 45.015 24.321 -85.939 1.00 84.62 260 ARG A C 1
ATOM 2169 O O . ARG A 1 260 ? 45.642 24.352 -86.990 1.00 84.62 260 ARG A O 1
ATOM 2176 N N . VAL A 1 261 ? 43.830 24.918 -85.809 1.00 81.19 261 VAL A N 1
ATOM 2177 C CA . VAL A 1 261 ? 43.266 25.801 -86.844 1.00 81.19 261 VAL A CA 1
ATOM 2178 C C . VAL A 1 261 ? 43.965 27.159 -86.830 1.00 81.19 261 VAL A C 1
ATOM 2180 O O . VAL A 1 261 ? 44.284 27.670 -87.895 1.00 81.19 261 VAL A O 1
ATOM 2183 N N . VAL A 1 262 ? 44.236 27.714 -85.647 1.00 78.38 262 VAL A N 1
ATOM 2184 C CA . VAL A 1 262 ? 44.960 28.985 -85.482 1.00 78.38 262 VAL A CA 1
ATOM 2185 C C . VAL A 1 262 ? 46.401 28.862 -85.978 1.00 78.38 262 VAL A C 1
ATOM 2187 O O . VAL A 1 262 ? 46.833 29.686 -86.769 1.00 78.38 262 VAL A O 1
ATOM 2190 N N . GLU A 1 263 ? 47.100 27.785 -85.623 1.00 75.19 263 GLU A N 1
ATOM 2191 C CA . GLU A 1 263 ? 48.477 27.516 -86.065 1.00 75.19 263 GLU A CA 1
ATOM 2192 C C . GLU A 1 263 ? 48.580 27.390 -87.597 1.00 75.19 263 GLU A C 1
ATOM 2194 O O . GLU A 1 263 ? 49.516 27.899 -88.197 1.00 75.19 263 GLU A O 1
ATOM 2199 N N . LYS A 1 264 ? 47.557 26.830 -88.260 1.00 74.06 264 LYS A N 1
ATOM 2200 C CA . LYS A 1 264 ? 47.453 26.803 -89.733 1.00 74.06 264 LYS A CA 1
ATOM 2201 C C . LYS A 1 264 ? 47.143 28.158 -90.378 1.00 74.06 264 LYS A C 1
ATOM 2203 O O . LYS A 1 264 ? 47.289 28.292 -91.589 1.00 74.06 264 LYS A O 1
ATOM 2208 N N . LEU A 1 265 ? 46.640 29.124 -89.614 1.00 68.19 265 LEU A N 1
ATOM 2209 C CA . LEU A 1 265 ? 46.376 30.489 -90.081 1.00 68.19 265 LEU A CA 1
ATOM 2210 C C . LEU A 1 265 ? 47.550 31.435 -89.781 1.00 68.19 265 LEU A C 1
ATOM 2212 O O . LEU A 1 265 ? 47.637 32.493 -90.397 1.00 68.19 265 LEU A O 1
ATOM 2216 N N . GLU A 1 266 ? 48.441 31.052 -88.863 1.00 61.88 266 GLU A N 1
ATOM 2217 C CA . GLU A 1 266 ? 49.607 31.823 -88.417 1.00 61.88 266 GLU A CA 1
ATOM 2218 C C . GLU A 1 266 ? 50.937 31.371 -89.055 1.00 61.88 266 GLU A C 1
ATOM 2220 O O . GLU A 1 266 ? 51.989 31.773 -88.572 1.00 61.88 266 GLU A O 1
ATOM 2225 N N . GLU A 1 267 ? 50.942 30.596 -90.147 1.00 53.78 267 GLU A N 1
ATOM 2226 C CA . GLU A 1 267 ? 52.168 30.322 -90.924 1.00 53.78 267 GLU A CA 1
ATOM 2227 C C . GLU A 1 267 ? 52.516 31.493 -91.880 1.00 53.78 267 GLU A C 1
ATOM 2229 O O . GLU A 1 267 ? 51.853 31.657 -92.910 1.00 53.78 267 GLU A O 1
ATOM 2234 N N . PRO A 1 268 ? 53.569 32.304 -91.624 1.00 47.94 268 PRO A N 1
ATOM 2235 C CA . PRO A 1 268 ? 54.238 33.085 -92.659 1.00 47.94 268 PRO A CA 1
ATOM 2236 C C . PRO A 1 268 ? 55.269 32.228 -93.409 1.00 47.94 268 PRO A C 1
ATOM 2238 O O . PRO A 1 268 ? 56.049 31.479 -92.823 1.00 47.94 268 PRO A O 1
ATOM 2241 N N . ALA A 1 269 ? 55.299 32.378 -94.732 1.00 45.47 269 ALA A N 1
ATOM 2242 C CA . ALA A 1 269 ? 56.284 31.758 -95.608 1.00 45.47 269 ALA A CA 1
ATOM 2243 C C . ALA A 1 269 ? 57.678 32.398 -95.451 1.00 45.47 269 ALA A C 1
ATOM 2245 O O . ALA A 1 269 ? 57.799 33.589 -95.726 1.00 45.47 269 ALA A O 1
ATOM 2246 N N . SER A 1 270 ? 58.702 31.609 -95.078 1.00 40.34 270 SER A N 1
ATOM 2247 C CA . SER A 1 270 ? 60.033 31.519 -95.737 1.00 40.34 270 SER A CA 1
ATOM 2248 C C . SER A 1 270 ? 61.129 30.886 -94.845 1.00 40.34 270 SER A C 1
ATOM 2250 O O . SER A 1 270 ? 61.307 31.292 -93.700 1.00 40.34 270 SER A O 1
ATOM 2252 N N . GLU A 1 271 ? 61.869 29.934 -95.429 1.00 38.00 271 GLU A N 1
ATOM 2253 C CA . GLU A 1 271 ? 63.047 29.148 -94.970 1.00 38.00 271 GLU A CA 1
ATOM 2254 C C . GLU A 1 271 ? 64.408 29.935 -95.049 1.00 38.00 271 GLU A C 1
ATOM 2256 O O . GLU A 1 271 ? 64.352 31.112 -95.410 1.00 38.00 271 GLU A O 1
ATOM 2261 N N . PRO A 1 272 ? 65.637 29.330 -94.996 1.00 56.62 272 PRO A N 1
ATOM 2262 C CA . PRO A 1 272 ? 66.338 28.453 -94.013 1.00 56.62 272 PRO A CA 1
ATOM 2263 C C . PRO A 1 272 ? 67.828 28.878 -93.714 1.00 56.62 272 PRO A C 1
ATOM 2265 O O . PRO A 1 272 ? 68.257 29.949 -94.127 1.00 56.62 272 PRO A O 1
ATOM 2268 N N . GLU A 1 273 ? 68.612 27.973 -93.073 1.00 35.56 273 GLU A N 1
ATOM 2269 C CA . GLU A 1 273 ? 70.101 27.895 -92.880 1.00 35.56 273 GLU A CA 1
ATOM 2270 C C . GLU A 1 273 ? 70.703 28.592 -91.623 1.00 35.56 273 GLU A C 1
ATOM 2272 O O . GLU A 1 273 ? 70.300 29.694 -91.285 1.00 35.56 273 GLU A O 1
ATOM 2277 N N . SER A 1 274 ? 71.670 28.069 -90.835 1.00 38.97 274 SER A N 1
ATOM 2278 C CA . SER A 1 274 ? 72.546 26.872 -90.862 1.00 38.97 274 SER A CA 1
ATOM 2279 C C . SER A 1 274 ? 73.332 26.682 -89.526 1.00 38.97 274 SER A C 1
ATOM 2281 O O . SER A 1 274 ? 73.688 27.678 -88.906 1.00 38.97 274 SER A O 1
ATOM 2283 N N . LEU A 1 275 ? 73.710 25.422 -89.224 1.00 34.97 275 LEU A N 1
ATOM 2284 C CA . LEU A 1 275 ? 74.989 24.896 -88.657 1.00 34.97 275 LEU A CA 1
ATOM 2285 C C . LEU A 1 275 ? 75.453 25.091 -87.176 1.00 34.97 275 LEU A C 1
ATOM 2287 O O . LEU A 1 275 ? 75.711 26.204 -86.741 1.00 34.97 275 LEU A O 1
ATOM 2291 N N . SER A 1 276 ? 75.670 23.920 -86.522 1.00 34.09 276 SER A N 1
ATOM 2292 C CA . SER A 1 276 ? 76.721 23.434 -85.563 1.00 34.09 276 SER A CA 1
ATOM 2293 C C . SER A 1 276 ? 77.109 24.274 -84.325 1.00 34.09 276 SER A C 1
ATOM 2295 O O . SER A 1 276 ? 77.299 25.472 -84.432 1.00 34.09 276 SER A O 1
ATOM 2297 N N . GLU A 1 277 ? 77.264 23.725 -83.110 1.00 36.72 277 GLU A N 1
ATOM 2298 C CA . GLU A 1 277 ? 78.337 22.800 -82.672 1.00 36.72 277 GLU A CA 1
ATOM 2299 C C . GLU A 1 277 ? 78.002 22.004 -81.379 1.00 36.72 277 GLU A C 1
ATOM 2301 O O . GLU A 1 277 ? 77.020 22.257 -80.684 1.00 36.72 277 GLU A O 1
ATOM 2306 N N . GLU A 1 278 ? 78.867 21.021 -81.119 1.00 37.97 278 GLU A N 1
ATOM 2307 C CA . GLU A 1 278 ? 78.863 19.872 -80.202 1.00 37.97 278 GLU A CA 1
ATOM 2308 C C . GLU A 1 278 ? 78.921 20.161 -78.683 1.00 37.97 278 GLU A C 1
ATOM 2310 O O . GLU A 1 278 ? 79.490 21.152 -78.231 1.00 37.97 278 GLU A O 1
ATOM 2315 N N . SER A 1 279 ? 78.439 19.214 -77.862 1.00 36.06 279 SER A N 1
ATOM 2316 C CA . SER A 1 279 ? 79.232 18.553 -76.796 1.00 36.06 279 SER A CA 1
ATOM 2317 C C . SER A 1 279 ? 78.431 17.470 -76.049 1.00 36.06 279 SER A C 1
ATOM 2319 O O . SER A 1 279 ? 77.205 17.474 -76.001 1.00 36.06 279 SER A O 1
ATOM 2321 N N . GLU A 1 280 ? 79.195 16.506 -75.547 1.00 44.19 280 GLU A N 1
ATOM 2322 C CA . GLU A 1 280 ? 78.925 15.085 -75.295 1.00 44.19 280 GLU A CA 1
ATOM 2323 C C . GLU A 1 280 ? 78.333 14.712 -73.901 1.00 44.19 280 GLU A C 1
ATOM 2325 O O . GLU A 1 280 ? 78.081 15.603 -73.089 1.00 44.19 280 GLU A O 1
ATOM 2330 N N . PRO A 1 281 ? 78.061 13.408 -73.625 1.00 58.81 281 PRO A N 1
ATOM 2331 C CA . PRO A 1 281 ? 76.989 12.943 -72.740 1.00 58.81 281 PRO A CA 1
ATOM 2332 C C . PRO A 1 281 ? 77.454 12.222 -71.463 1.00 58.81 281 PRO A C 1
ATOM 2334 O O . PRO A 1 281 ? 78.467 11.538 -71.465 1.00 58.81 281 PRO A O 1
ATOM 2337 N N . GLU A 1 282 ? 76.614 12.232 -70.426 1.00 37.22 282 GLU A N 1
ATOM 2338 C CA . GLU A 1 282 ? 76.639 11.328 -69.259 1.00 37.22 282 GLU A CA 1
ATOM 2339 C C . GLU A 1 282 ? 75.208 11.334 -68.662 1.00 37.22 282 GLU A C 1
ATOM 2341 O O . GLU A 1 282 ? 74.578 12.385 -68.642 1.00 37.22 282 GLU A O 1
ATOM 2346 N N . HIS A 1 283 ? 74.552 10.291 -68.154 1.00 39.53 283 HIS A N 1
ATOM 2347 C CA . HIS A 1 283 ? 74.810 8.875 -67.909 1.00 39.53 283 HIS A CA 1
ATOM 2348 C C . HIS A 1 283 ? 73.429 8.281 -67.522 1.00 39.53 283 HIS A C 1
ATOM 2350 O O . HIS A 1 283 ? 72.670 8.931 -66.798 1.00 39.53 283 HIS A O 1
ATOM 2356 N N . GLU A 1 284 ? 73.072 7.088 -68.007 1.00 47.66 284 GLU A N 1
ATOM 2357 C CA . GLU A 1 284 ? 71.892 6.341 -67.528 1.00 47.66 284 GLU A CA 1
ATOM 2358 C C . GLU A 1 284 ? 72.041 5.968 -66.038 1.00 47.66 284 GLU A C 1
ATOM 2360 O O . GLU A 1 284 ? 73.158 5.865 -65.525 1.00 47.66 284 GLU A O 1
ATOM 2365 N N . PRO A 1 285 ? 70.929 5.678 -65.340 1.00 49.59 285 PRO A N 1
ATOM 2366 C CA . PRO A 1 285 ? 70.713 4.256 -65.085 1.00 49.59 285 PRO A CA 1
ATOM 2367 C C . PRO A 1 285 ? 69.261 3.777 -65.212 1.00 49.59 285 PRO A C 1
ATOM 2369 O O . PRO A 1 285 ? 68.285 4.506 -65.029 1.00 49.59 285 PRO A O 1
ATOM 2372 N N . ALA A 1 286 ? 69.199 2.481 -65.510 1.00 48.00 286 ALA A N 1
ATOM 2373 C CA . ALA A 1 286 ? 68.055 1.589 -65.607 1.00 48.00 286 ALA A CA 1
ATOM 2374 C C . ALA A 1 286 ? 67.281 1.395 -64.270 1.00 48.00 286 ALA A C 1
ATOM 2376 O O . ALA A 1 286 ? 67.749 1.834 -63.216 1.00 48.00 286 ALA A O 1
ATOM 2377 N N . PRO A 1 287 ? 66.099 0.740 -64.308 1.00 62.47 287 PRO A N 1
ATOM 2378 C CA . PRO A 1 287 ? 65.123 0.700 -63.217 1.00 62.47 287 PRO A CA 1
ATOM 2379 C C . PRO A 1 287 ? 65.198 -0.566 -62.332 1.00 62.47 287 PRO A C 1
ATOM 2381 O O . PRO A 1 287 ? 65.920 -1.505 -62.652 1.00 62.47 287 PRO A O 1
ATOM 2384 N N . GLU A 1 288 ? 64.339 -0.565 -61.294 1.00 44.44 288 GLU A N 1
ATOM 2385 C CA . GLU A 1 288 ? 63.898 -1.649 -60.373 1.00 44.44 288 GLU A CA 1
ATOM 2386 C C . GLU A 1 288 ? 64.572 -1.703 -58.980 1.00 44.44 288 GLU A C 1
ATOM 2388 O O . GLU A 1 288 ? 65.715 -1.263 -58.852 1.00 44.44 288 GLU A O 1
ATOM 2393 N N . PRO A 1 289 ? 63.925 -2.246 -57.913 1.00 52.00 289 PRO A N 1
ATOM 2394 C CA . PRO A 1 289 ? 62.604 -2.895 -57.829 1.00 52.00 289 PRO A CA 1
ATOM 2395 C C . PRO A 1 289 ? 61.663 -2.339 -56.727 1.00 52.00 289 PRO A C 1
ATOM 2397 O O . PRO A 1 289 ? 62.032 -1.524 -55.881 1.00 52.00 289 PRO A O 1
ATOM 2400 N N . GLU A 1 290 ? 60.420 -2.826 -56.754 1.00 52.19 290 GLU A N 1
ATOM 2401 C CA . GLU A 1 290 ? 59.408 -2.723 -55.692 1.00 52.19 290 GLU A CA 1
ATOM 2402 C C . GLU A 1 290 ? 59.936 -3.158 -54.310 1.00 52.19 290 GLU A C 1
ATOM 2404 O O . GLU A 1 290 ? 60.795 -4.039 -54.222 1.00 52.19 290 GLU A O 1
ATOM 2409 N N . PRO A 1 291 ? 59.326 -2.659 -53.219 1.00 50.75 291 PRO A N 1
ATOM 2410 C CA . PRO A 1 291 ? 59.109 -3.514 -52.068 1.00 50.75 291 PRO A CA 1
ATOM 2411 C C . PRO A 1 291 ? 57.622 -3.743 -51.805 1.00 50.75 291 PRO A C 1
ATOM 2413 O O . PRO A 1 291 ? 56.813 -2.832 -51.618 1.00 50.75 291 PRO A O 1
ATOM 2416 N N . GLU A 1 292 ? 57.346 -5.036 -51.781 1.00 42.34 292 GLU A N 1
ATOM 2417 C CA . GLU A 1 292 ? 56.227 -5.760 -51.220 1.00 42.34 292 GLU A CA 1
ATOM 2418 C C . GLU A 1 292 ? 55.572 -5.119 -49.982 1.00 42.34 292 GLU A C 1
ATOM 2420 O O . GLU A 1 292 ? 56.197 -4.674 -49.022 1.00 42.34 292 GLU A O 1
ATOM 2425 N N . SER A 1 293 ? 54.246 -5.170 -50.046 1.00 49.38 293 SER A N 1
ATOM 2426 C CA . SER A 1 293 ? 53.275 -5.343 -48.969 1.00 49.38 293 SER A CA 1
ATOM 2427 C C . SER A 1 293 ? 53.781 -5.826 -47.601 1.00 49.38 293 SER A C 1
ATOM 2429 O O . SER A 1 293 ? 54.282 -6.939 -47.485 1.00 49.38 293 SER A O 1
ATOM 2431 N N . GLU A 1 294 ? 53.380 -5.103 -46.550 1.00 47.34 294 GLU A N 1
ATOM 2432 C CA . GLU A 1 294 ? 52.957 -5.685 -45.269 1.00 47.34 294 GLU A CA 1
ATOM 2433 C C . GLU A 1 294 ? 51.731 -4.924 -44.707 1.00 47.34 294 GLU A C 1
ATOM 2435 O O . GLU A 1 294 ? 51.486 -3.774 -45.081 1.00 47.34 294 GLU A O 1
ATOM 2440 N N . PRO A 1 295 ? 50.881 -5.586 -43.899 1.00 49.53 295 PRO A N 1
ATOM 2441 C CA . PRO A 1 295 ? 49.448 -5.305 -43.838 1.00 49.53 295 PRO A CA 1
ATOM 2442 C C . PRO A 1 295 ? 49.063 -4.154 -42.899 1.00 49.53 295 PRO A C 1
ATOM 2444 O O . PRO A 1 295 ? 49.512 -4.075 -41.755 1.00 49.53 295 PRO A O 1
ATOM 2447 N N . GLU A 1 296 ? 48.111 -3.327 -43.346 1.00 43.62 296 GLU A N 1
ATOM 2448 C CA . GLU A 1 296 ? 47.364 -2.415 -42.479 1.00 43.62 296 GLU A CA 1
ATOM 2449 C C . GLU A 1 296 ? 46.670 -3.202 -41.357 1.00 43.62 296 GLU A C 1
ATOM 2451 O O . GLU A 1 296 ? 45.770 -4.018 -41.574 1.00 43.62 296 GLU A O 1
ATOM 2456 N N . SER A 1 297 ? 47.100 -2.940 -40.124 1.00 47.31 297 SER A N 1
ATOM 2457 C CA . SER A 1 297 ? 46.461 -3.439 -38.916 1.00 47.31 297 SER A CA 1
ATOM 2458 C C . SER A 1 297 ? 45.026 -2.920 -38.816 1.00 47.31 297 SER A C 1
ATOM 2460 O O . SER A 1 297 ? 44.782 -1.716 -38.916 1.00 47.31 297 SER A O 1
ATOM 2462 N N . ALA A 1 298 ? 44.096 -3.835 -38.550 1.00 57.03 298 ALA A N 1
ATOM 2463 C CA . ALA A 1 298 ? 42.689 -3.568 -38.292 1.00 57.03 298 ALA A CA 1
ATOM 2464 C C . ALA A 1 298 ? 42.454 -2.403 -37.301 1.00 57.03 298 ALA A C 1
ATOM 2466 O O . ALA A 1 298 ? 43.191 -2.264 -36.320 1.00 57.03 298 ALA A O 1
ATOM 2467 N N . PRO A 1 299 ? 41.387 -1.604 -37.483 1.00 50.78 299 PRO A N 1
ATOM 2468 C CA . PRO A 1 299 ? 41.020 -0.573 -36.525 1.00 50.78 299 PRO A CA 1
ATOM 2469 C C . PRO A 1 299 ? 40.610 -1.200 -35.186 1.00 50.78 299 PRO A C 1
ATOM 2471 O O . PRO A 1 299 ? 39.665 -1.986 -35.095 1.00 50.78 299 PRO A O 1
ATOM 2474 N N . SER A 1 300 ? 41.327 -0.813 -34.132 1.00 54.94 300 SER A N 1
ATOM 2475 C CA . SER A 1 300 ? 41.040 -1.147 -32.739 1.00 54.94 300 SER A CA 1
ATOM 2476 C C . SER A 1 300 ? 39.589 -0.816 -32.350 1.00 54.94 300 SER A C 1
ATOM 2478 O O . SER A 1 300 ? 39.073 0.237 -32.740 1.00 54.94 300 SER A O 1
ATOM 2480 N N . PRO A 1 301 ? 38.927 -1.651 -31.526 1.00 60.12 301 PRO A N 1
ATOM 2481 C CA . PRO A 1 301 ? 37.572 -1.386 -31.061 1.00 60.12 301 PRO A CA 1
ATOM 2482 C C . PRO A 1 301 ? 37.514 -0.117 -30.190 1.00 60.12 301 PRO A C 1
ATOM 2484 O O . PRO A 1 301 ? 38.488 0.228 -29.510 1.00 60.12 301 PRO A O 1
ATOM 2487 N N . PRO A 1 302 ? 36.370 0.592 -30.179 1.00 51.47 302 PRO A N 1
ATOM 2488 C CA . PRO A 1 302 ? 36.231 1.850 -29.464 1.00 51.47 302 PRO A CA 1
ATOM 2489 C C . PRO A 1 302 ? 36.464 1.669 -27.961 1.00 51.47 302 PRO A C 1
ATOM 2491 O O . PRO A 1 302 ? 35.891 0.789 -27.315 1.00 51.47 302 PRO A O 1
ATOM 2494 N N . LYS A 1 303 ? 37.299 2.558 -27.411 1.00 48.22 303 LYS A N 1
ATOM 2495 C CA . LYS A 1 303 ? 37.601 2.678 -25.982 1.00 48.22 303 LYS A CA 1
ATOM 2496 C C . LYS A 1 303 ? 36.301 2.732 -25.180 1.00 48.22 303 LYS A C 1
ATOM 2498 O O . LYS A 1 303 ? 35.513 3.672 -25.311 1.00 48.22 303 LYS A O 1
ATOM 2503 N N . GLN A 1 304 ? 36.108 1.729 -24.328 1.00 46.09 304 GLN A N 1
ATOM 2504 C CA . GLN A 1 304 ? 35.098 1.743 -23.280 1.00 46.09 304 GLN A CA 1
ATOM 2505 C C . GLN A 1 304 ? 35.316 2.995 -22.429 1.00 46.09 304 GLN A C 1
ATOM 2507 O O . GLN A 1 304 ? 36.374 3.182 -21.825 1.00 46.09 304 GLN A O 1
ATOM 2512 N N . ARG A 1 305 ? 34.316 3.880 -22.410 1.00 43.25 305 ARG A N 1
ATOM 2513 C CA . ARG A 1 305 ? 34.255 4.969 -21.441 1.00 43.25 305 ARG A CA 1
ATOM 2514 C C . ARG A 1 305 ? 34.188 4.341 -20.055 1.00 43.25 305 ARG A C 1
ATOM 2516 O O . ARG A 1 305 ? 33.225 3.650 -19.729 1.00 43.25 305 ARG A O 1
ATOM 2523 N N . THR A 1 306 ? 35.215 4.592 -19.258 1.00 45.56 306 THR A N 1
ATOM 2524 C CA . THR A 1 306 ? 35.229 4.330 -17.826 1.00 45.56 306 THR A CA 1
ATOM 2525 C C . THR A 1 306 ? 34.142 5.178 -17.174 1.00 45.56 306 THR A C 1
ATOM 2527 O O . THR A 1 306 ? 34.214 6.404 -17.112 1.00 45.56 306 THR A O 1
ATOM 2530 N N . ILE A 1 307 ? 33.081 4.508 -16.733 1.00 43.41 307 ILE A N 1
ATOM 2531 C CA . ILE A 1 307 ? 32.063 5.093 -15.870 1.00 43.41 307 ILE A CA 1
ATOM 2532 C C . ILE A 1 307 ? 32.640 5.105 -14.451 1.00 43.41 307 ILE A C 1
ATOM 2534 O O . ILE A 1 307 ? 33.103 4.085 -13.943 1.00 43.41 307 ILE A O 1
ATOM 2538 N N . SER A 1 308 ? 32.636 6.291 -13.846 1.00 43.69 308 SER A N 1
ATOM 2539 C CA . SER A 1 308 ? 32.972 6.545 -12.443 1.00 43.69 308 SER A CA 1
ATOM 2540 C C . SER A 1 308 ? 32.136 5.667 -11.491 1.00 43.69 308 SER A C 1
ATOM 2542 O O . SER A 1 308 ? 30.942 5.479 -11.746 1.00 43.69 308 SER A O 1
ATOM 2544 N N . PRO A 1 309 ? 32.698 5.140 -10.386 1.00 41.97 309 PRO A N 1
ATOM 2545 C CA . PRO A 1 309 ? 31.979 4.258 -9.482 1.00 41.97 309 PRO A CA 1
ATOM 2546 C C . PRO A 1 309 ? 31.156 5.088 -8.493 1.00 41.97 309 PRO A C 1
ATOM 2548 O O . PRO A 1 309 ? 31.636 5.481 -7.432 1.00 41.97 309 PRO A O 1
ATOM 2551 N N . VAL A 1 310 ? 29.889 5.337 -8.815 1.00 50.38 310 VAL A N 1
ATOM 2552 C CA . VAL A 1 310 ? 28.900 5.790 -7.829 1.00 50.38 310 VAL A CA 1
ATOM 2553 C C . VAL A 1 310 ? 27.655 4.914 -7.972 1.00 50.38 310 VAL A C 1
ATOM 2555 O O . VAL A 1 310 ? 27.106 4.786 -9.061 1.00 50.38 310 VAL A O 1
ATOM 2558 N N . PHE A 1 311 ? 27.241 4.328 -6.842 1.00 37.81 311 PHE A N 1
ATOM 2559 C CA . PHE A 1 311 ? 26.123 3.394 -6.619 1.00 37.81 311 PHE A CA 1
ATOM 2560 C C . PHE A 1 311 ? 26.381 1.898 -6.877 1.00 37.81 311 PHE A C 1
ATOM 2562 O O . PHE A 1 311 ? 25.774 1.265 -7.735 1.00 37.81 311 PHE A O 1
ATOM 2569 N N . GLN A 1 312 ? 27.173 1.284 -5.992 1.00 35.97 312 GLN A N 1
ATOM 2570 C CA . GLN A 1 312 ? 26.919 -0.098 -5.571 1.00 35.97 312 GLN A CA 1
ATOM 2571 C C . GLN A 1 312 ? 25.684 -0.110 -4.655 1.00 35.97 312 GLN A C 1
ATOM 2573 O O . GLN A 1 312 ? 25.766 0.240 -3.479 1.00 35.97 312 GLN A O 1
ATOM 2578 N N . ILE A 1 313 ? 24.528 -0.513 -5.185 1.00 41.09 313 ILE A N 1
ATOM 2579 C CA . ILE A 1 313 ? 23.421 -0.990 -4.351 1.00 41.09 313 ILE A CA 1
ATOM 2580 C C . ILE A 1 313 ? 23.693 -2.462 -4.068 1.00 41.09 313 ILE A C 1
ATOM 2582 O O . ILE A 1 313 ? 23.606 -3.329 -4.935 1.00 41.09 313 ILE A O 1
ATOM 2586 N N . GLN A 1 314 ? 24.062 -2.721 -2.825 1.00 38.44 314 GLN A N 1
ATOM 2587 C CA . GLN A 1 314 ? 24.311 -4.039 -2.280 1.00 38.44 314 GLN A CA 1
ATOM 2588 C C . GLN A 1 314 ? 22.960 -4.718 -2.025 1.00 38.44 314 GLN A C 1
ATOM 2590 O O . GLN A 1 314 ? 22.343 -4.536 -0.976 1.00 38.44 314 GLN A O 1
ATOM 2595 N N . ILE A 1 315 ? 22.468 -5.485 -2.999 1.00 38.00 315 ILE A N 1
ATOM 2596 C CA . ILE A 1 315 ? 21.342 -6.393 -2.770 1.00 38.00 315 ILE A CA 1
ATOM 2597 C C . ILE A 1 315 ? 21.886 -7.575 -1.963 1.00 38.00 315 ILE A C 1
ATOM 2599 O O . ILE A 1 315 ? 22.505 -8.490 -2.501 1.00 38.00 315 ILE A O 1
ATOM 2603 N N . ARG A 1 316 ? 21.680 -7.539 -0.642 1.00 34.28 316 ARG A N 1
ATOM 2604 C CA . ARG A 1 316 ? 21.803 -8.723 0.213 1.00 34.28 316 ARG A CA 1
ATOM 2605 C C . ARG A 1 316 ? 20.715 -9.719 -0.183 1.00 34.28 316 ARG A C 1
ATOM 2607 O O . ARG A 1 316 ? 19.548 -9.539 0.153 1.00 34.28 316 ARG A O 1
ATOM 2614 N N . ALA A 1 317 ? 21.110 -10.768 -0.892 1.00 41.75 317 ALA A N 1
ATOM 2615 C CA . ALA A 1 317 ? 20.311 -11.968 -1.061 1.00 41.75 317 ALA A CA 1
ATOM 2616 C C . ALA A 1 317 ? 20.443 -12.841 0.198 1.00 41.75 317 ALA A C 1
ATOM 2618 O O . ALA A 1 317 ? 21.237 -13.772 0.228 1.00 41.75 317 ALA A O 1
ATOM 2619 N N . ASP A 1 318 ? 19.649 -12.539 1.226 1.00 43.44 318 ASP A N 1
ATOM 2620 C CA . ASP A 1 318 ? 19.415 -13.435 2.363 1.00 43.44 318 ASP A CA 1
ATOM 2621 C C . ASP A 1 318 ? 17.920 -13.775 2.431 1.00 43.44 318 ASP A C 1
ATOM 2623 O O . ASP A 1 318 ? 17.182 -13.285 3.281 1.00 43.44 318 ASP A O 1
ATOM 2627 N N . TYR A 1 319 ? 17.457 -14.625 1.513 1.00 40.34 319 TYR A N 1
ATOM 2628 C CA . TYR A 1 319 ? 16.183 -15.334 1.660 1.00 40.34 319 TYR A CA 1
ATOM 2629 C C . TYR A 1 319 ? 16.439 -16.838 1.550 1.00 40.34 319 TYR A C 1
ATOM 2631 O O . TYR A 1 319 ? 16.482 -17.423 0.470 1.00 40.34 319 TYR A O 1
ATOM 2639 N N . LYS A 1 320 ? 16.638 -17.472 2.712 1.00 45.09 320 LYS A N 1
ATOM 2640 C CA . LYS A 1 320 ? 16.602 -18.929 2.866 1.00 45.09 320 LYS A CA 1
ATOM 2641 C C . LYS A 1 320 ? 15.145 -19.391 2.810 1.00 45.09 320 LYS A C 1
ATOM 2643 O O . LYS A 1 320 ? 14.372 -19.108 3.720 1.00 45.09 320 LYS A O 1
ATOM 2648 N N . PHE A 1 321 ? 14.797 -20.146 1.772 1.00 40.41 321 PHE A N 1
ATOM 2649 C CA . PHE A 1 321 ? 13.579 -20.956 1.746 1.00 40.41 321 PHE A CA 1
ATOM 2650 C C . PHE A 1 321 ? 13.627 -22.018 2.863 1.00 40.41 321 PHE A C 1
ATOM 2652 O O . PHE A 1 321 ? 14.629 -22.737 2.965 1.00 40.41 321 PHE A O 1
ATOM 2659 N N . PRO A 1 322 ? 12.572 -22.184 3.680 1.00 52.56 322 PRO A N 1
ATOM 2660 C CA . PRO A 1 322 ? 12.458 -23.349 4.542 1.00 52.56 322 PRO A CA 1
ATOM 2661 C C . PRO A 1 322 ? 12.210 -24.588 3.672 1.00 52.56 322 PRO A C 1
ATOM 2663 O O . PRO A 1 322 ? 11.206 -24.687 2.968 1.00 52.56 322 PRO A O 1
ATOM 2666 N N . ARG A 1 323 ? 13.145 -25.546 3.713 1.00 47.66 323 ARG A N 1
ATOM 2667 C CA . ARG A 1 323 ? 12.926 -26.891 3.169 1.00 47.66 323 ARG A CA 1
ATOM 2668 C C . ARG A 1 323 ? 11.756 -27.528 3.917 1.00 47.66 323 ARG A C 1
ATOM 2670 O O . ARG A 1 323 ? 11.813 -27.676 5.138 1.00 47.66 323 ARG A O 1
ATOM 2677 N N . ALA A 1 324 ? 10.728 -27.924 3.173 1.00 50.16 324 ALA A N 1
ATOM 2678 C CA . ALA A 1 324 ? 9.686 -28.809 3.666 1.00 50.16 324 ALA A CA 1
ATOM 2679 C C . ALA A 1 324 ? 10.333 -30.115 4.153 1.00 50.16 324 ALA A C 1
ATOM 2681 O O . ALA A 1 324 ? 11.061 -30.772 3.405 1.00 50.16 324 ALA A O 1
ATOM 2682 N N . LYS A 1 325 ? 10.095 -30.463 5.419 1.00 53.94 325 LYS A N 1
ATOM 2683 C CA . LYS A 1 325 ? 10.388 -31.796 5.943 1.00 53.94 325 LYS A CA 1
ATOM 2684 C C . LYS A 1 325 ? 9.344 -32.747 5.357 1.00 53.94 325 LYS A C 1
ATOM 2686 O O . LYS A 1 325 ? 8.152 -32.513 5.541 1.00 53.94 325 LYS A O 1
ATOM 2691 N N . LYS A 1 326 ? 9.809 -33.750 4.616 1.00 53.38 326 LYS A N 1
ATOM 2692 C CA . LYS A 1 326 ? 9.083 -35.008 4.442 1.00 53.38 326 LYS A CA 1
ATOM 2693 C C . LYS A 1 326 ? 9.409 -35.912 5.616 1.00 53.38 326 LYS A C 1
ATOM 2695 O O . LYS A 1 326 ? 10.568 -35.821 6.088 1.00 53.38 326 LYS A O 1
#

Sequence (326 aa):
MIQLRLNQRFRQSCAFVLELRKNLFHRIFNLDTKNQANKVRDRIPTKKQYDRQLTDVYHKLPPGLRADTLHIFGLPLDVFCEDKKQSPSMMFVKSCFQQFGNITAVHVPGFEQMKKRRAMELSQKSKLEQLNKEVVGDVFLRFETYQGFVNAIESFRNKRWSRVLPDGSERTLDVEVDFDRCGHLTEAAIHERLQEVIRAEREEQAEKQRLIEEQQRRKKEELRLLLLSRIEEEKKELRQYRSLKMLCQAEHIVAGALKRVVEKLEEPASEPESLSEESEPEHEPAPEPEPESEPESAPSPPKQRTISPVFQIQIRADYKFPRAKK

Solvent-accessible surface area (backbone atoms only — not comparable to full-atom values): 19780 Å² total; per-residue (Å²): 114,68,70,59,54,50,51,51,51,51,51,50,48,51,49,49,56,50,57,63,48,60,44,44,38,64,74,58,36,45,72,42,69,79,75,71,60,90,82,60,60,81,71,48,74,48,72,72,52,46,55,63,74,47,47,92,61,39,85,73,45,59,73,29,68,20,78,23,22,40,29,34,36,50,38,65,42,66,78,31,33,52,102,86,42,94,42,62,37,72,69,48,49,50,51,32,57,38,66,41,26,60,65,75,48,74,50,46,79,62,51,67,59,52,44,54,51,47,54,50,57,73,69,44,86,70,73,83,75,68,80,76,66,81,51,59,42,46,38,40,40,27,30,72,38,55,64,19,32,51,47,40,52,63,67,52,47,74,37,43,44,28,31,71,45,99,88,70,48,77,46,78,52,79,62,48,60,48,67,48,84,82,26,71,69,16,68,66,50,47,49,52,55,51,51,51,52,55,48,52,53,50,52,55,50,53,50,52,50,52,53,51,52,51,53,50,51,51,53,53,52,52,52,50,52,54,53,51,53,51,54,53,49,53,54,49,52,52,50,50,52,53,52,51,53,53,49,56,53,50,50,53,53,51,51,57,51,50,50,57,51,50,54,70,70,67,70,78,92,82,88,87,90,84,85,88,87,88,85,88,89,88,79,87,82,85,88,86,81,87,82,82,88,80,80,87,76,77,85,76,80,82,81,78,79,82,76,78,96,77,81,87,78,81,79,80,88,81,80,82,76,82,78,81,83,127

Mean predicted aligned error: 17.1 Å

Nearest PDB structures (foldseek):
  2p8t-assembly1_A  TM=3.925E-01  e=1.723E+00  Pyrococcus horikoshii OT3
  7b4e-assembly1_A-2  TM=2.134E-01  e=3.138E-01  Homo sapiens
  8jg5-assembly1_F  TM=2.444E-01  e=4.559E+00  Homo sapiens

Radius of gyration: 46.06 Å; Cα contacts (8 Å, |Δi|>4): 266; chains: 1; bounding box: 110×68×136 Å

Secondary structure (DSSP, 8-state):
-HHHHHHHHHHHHHHHHHHHHTTHHHHH-EEESS---TTTTTSS--HHHHHHHS-TTGGGSPTTTSTTEEEEEEEESGGGB-TT-SSB-HHHHHHHHTTTS-EEEEE-TTHHHHHHHHHHHHHSS-TTTSTTS--EEEEEEEESSHHHHHHHHHHHTT-EEEEE-TTSPEEEE--EEEE-SS-TTSHHHHHHHHHHHHHHHHHHHHHHHHHHHHHHHHHHHHHHHHHHHHHHHHHHHHHHHHHHHHHHHHHHHHHHHHHHHHHTTS------------------------------PPPPPPPPP---------------PPPPP-

Organism: NCBI:txid96644

Foldseek 3Di:
DVVVVVVVVVVVVVVVVVVVLLCLLVQFKDWDLPPQDVPQQPQQDAPVRLVVVQPPCLVVDPFLQHLQKKKKFFAQQCSQADPVGSAHDQVSVLSNLCNLAHWDDKDWPCRVVVRVVSVVVVVDPPPDDPVPDGDTTMMMTGHPDSSSSNSSSVSNRSTWIWGQDPVRDIGTTPMHMYGDNPSCVPPVNVVVVVVVVVVVVVVVVVVVVVVVVVVVVVVVVVVVVVVVVVVVVVVVVVVVVVVVVVVVVVVVVVVVVVVVVVVVVPDDDDDDDDDDDDDDDDDDDDDDDDDDDDDDDDDDDDDDPDDDDDDPPDPPPPDDDDDDDD

InterPro domains:
  IPR056852 A-kinase anchor protein 17A/B [PTHR12484] (42-243)